Protein AF-0000000078269238 (afdb_homodimer)

pLDDT: mean 93.39, std 7.13, range [53.72, 98.81]

Secondary structure (DSSP, 8-state):
-PPPEEEE--SSTTSHHHHHHHHHHHTSSS----EEGGGS--PPP----THHHHS--SS-SSHHHHHHHHHHH-S-EEEEEE-BTTB--HHHHHHHHTTHHHHHHHHTTSS-----EEEEEEEE-S-S--TTTTTTHHHHHHHHHHHTTEEEEEEEEE-S--STTHHHH-HHHHHHHHHHHHHHT-/-PPPEEEE--SSTTSHHHHHHHHHHHTSSS----EEGGGS--PPP----THHHHS--SS-SSHHHHHHHHHHH-S-EEEEEE-BTTB--HHHHHHHHTTHHHHHHHHTTSS-----EEEEEEEE-S-S--TTTTTTHHHHHHHHHHHTTEEEEEEEEE-S--STTHHHH-HHHHHHHHHHHHHHT-

Organism: Desulfomicrobium norvegicum (strain DSM 1741 / NCIMB 8310) (NCBI:txid52561)

Sequence (372 aa):
MTEPLIMSMSPRAGGNSDHAAALFARSLVRPSRPVFLRDHRMEPCTGCGCCAEDGQCRIGADGAEELFSRLDHASGLVLTAPVYFYHLPSQAKAWIDRSQSRYMARQSGLRAPGAERLAYVVLVAGRTRGENLFTGIMPTLRYFLQIFDYRIEKALFLRGLDGADDFSRDRAAENAVRDLAGCSGWMTEPLIMSMSPRAGGNSDHAAALFARSLVRPSRPVFLRDHRMEPCTGCGCCAEDGQCRIGADGAEELFSRLDHASGLVLTAPVYFYHLPSQAKAWIDRSQSRYMARQSGLRAPGAERLAYVVLVAGRTRGENLFTGIMPTLRYFLQIFDYRIEKALFLRGLDGADDFSRDRAAENAVRDLAGCSGW

Structure (mmCIF, N/CA/C/O backbone):
data_AF-0000000078269238-model_v1
#
loop_
_entity.id
_entity.type
_entity.pdbx_description
1 polymer 'NADPH-dependent FMN reductase'
#
loop_
_atom_site.group_PDB
_atom_site.id
_atom_site.type_symbol
_atom_site.label_atom_id
_atom_site.label_alt_id
_atom_site.label_comp_id
_atom_site.label_asym_id
_atom_site.label_entity_id
_atom_site.label_seq_id
_atom_site.pdbx_PDB_ins_code
_atom_site.Cartn_x
_atom_site.Cartn_y
_atom_site.Cartn_z
_atom_site.occupancy
_atom_site.B_iso_or_equiv
_atom_site.auth_seq_id
_atom_site.auth_comp_id
_atom_site.auth_asym_id
_atom_site.auth_atom_id
_atom_site.pdbx_PDB_model_num
ATOM 1 N N . MET A 1 1 ? 3.373 29.844 16.703 1 53.72 1 MET A N 1
ATOM 2 C CA . MET A 1 1 ? 2.764 29.375 15.461 1 53.72 1 MET A CA 1
ATOM 3 C C . MET A 1 1 ? 3.127 27.906 15.203 1 53.72 1 MET A C 1
ATOM 5 O O . MET A 1 1 ? 4.203 27.453 15.602 1 53.72 1 MET A O 1
ATOM 9 N N . THR A 1 2 ? 2.104 27.047 14.883 1 79.88 2 THR A N 1
ATOM 10 C CA . THR A 1 2 ? 2.381 25.609 14.773 1 79.88 2 THR A CA 1
ATOM 11 C C . THR A 1 2 ? 3.354 25.344 13.633 1 79.88 2 THR A C 1
ATOM 13 O O . THR A 1 2 ? 3.416 26.109 12.664 1 79.88 2 THR A O 1
ATOM 16 N N . GLU A 1 3 ? 4.336 24.609 13.875 1 92.44 3 GLU A N 1
ATOM 17 C CA . GLU A 1 3 ? 5.387 24.266 12.922 1 92.44 3 GLU A CA 1
ATOM 18 C C . GLU A 1 3 ? 4.895 23.219 11.914 1 92.44 3 GLU A C 1
ATOM 20 O O . GLU A 1 3 ? 3.959 22.469 12.195 1 92.44 3 GLU A O 1
ATOM 25 N N . PRO A 1 4 ? 5.484 23.391 10.703 1 96.69 4 PRO A N 1
ATOM 26 C CA . PRO A 1 4 ? 5.16 22.312 9.773 1 96.69 4 PRO A CA 1
ATOM 27 C C . PRO A 1 4 ? 5.703 20.953 10.227 1 96.69 4 PRO A C 1
ATOM 29 O O . PRO A 1 4 ? 6.676 20.891 10.977 1 96.69 4 PRO A O 1
ATOM 32 N N . LEU A 1 5 ? 5.039 19.938 9.828 1 97.44 5 LEU A N 1
ATOM 33 C CA . LEU A 1 5 ? 5.504 18.578 10.062 1 97.44 5 LEU A CA 1
ATOM 34 C C . LEU A 1 5 ? 6.25 18.031 8.852 1 97.44 5 LEU A C 1
ATOM 36 O O . LEU A 1 5 ? 5.699 17.984 7.75 1 97.44 5 LEU A O 1
ATOM 40 N N . ILE A 1 6 ? 7.48 17.75 9.008 1 98.19 6 ILE A N 1
ATOM 41 C CA . ILE A 1 6 ? 8.297 17.109 7.98 1 98.19 6 ILE A CA 1
ATOM 42 C C . ILE A 1 6 ? 8.5 15.633 8.328 1 98.19 6 ILE A C 1
ATOM 44 O O . ILE A 1 6 ? 9.117 15.305 9.344 1 98.19 6 ILE A O 1
ATOM 48 N N . MET A 1 7 ? 8.055 14.781 7.438 1 98.38 7 MET A N 1
ATOM 49 C CA . MET A 1 7 ? 8.055 13.359 7.797 1 98.38 7 MET A CA 1
ATOM 50 C C . MET A 1 7 ? 8.609 12.516 6.66 1 98.38 7 MET A C 1
ATOM 52 O O . MET A 1 7 ? 8.18 12.641 5.512 1 98.38 7 MET A O 1
ATOM 56 N N . SER A 1 8 ? 9.57 11.719 7 1 98.69 8 SER A N 1
ATOM 57 C CA . SER A 1 8 ? 10.008 10.664 6.094 1 98.69 8 SER A CA 1
ATOM 58 C C . SER A 1 8 ? 9.258 9.367 6.344 1 98.69 8 SER A C 1
ATOM 60 O O . SER A 1 8 ? 9.188 8.891 7.48 1 98.69 8 SER A O 1
ATOM 62 N N . MET A 1 9 ? 8.766 8.797 5.262 1 98.56 9 MET A N 1
ATOM 63 C CA . MET A 1 9 ? 7.973 7.574 5.383 1 98.56 9 MET A CA 1
ATOM 64 C C . MET A 1 9 ? 8.797 6.348 5.004 1 98.56 9 MET A C 1
ATOM 66 O O . MET A 1 9 ? 8.25 5.273 4.773 1 98.56 9 MET A O 1
ATOM 70 N N . SER A 1 10 ? 10.062 6.512 4.969 1 97.94 10 SER A N 1
ATOM 71 C CA . SER A 1 10 ? 10.953 5.418 4.605 1 97.94 10 SER A CA 1
ATOM 72 C C . SER A 1 10 ? 11.188 4.48 5.781 1 97.94 10 SER A C 1
ATOM 74 O O . SER A 1 10 ? 11.461 4.93 6.898 1 97.94 10 SER A O 1
ATOM 76 N N . PRO A 1 11 ? 11.141 3.154 5.496 1 97.06 11 PRO A N 1
ATOM 77 C CA . PRO A 1 11 ? 11.555 2.217 6.535 1 97.06 11 PRO A CA 1
ATOM 78 C C . PRO A 1 11 ? 13.078 2.164 6.707 1 97.06 11 PRO A C 1
ATOM 80 O O . PRO A 1 11 ? 13.57 1.701 7.738 1 97.06 11 PRO A O 1
ATOM 83 N N . ARG A 1 12 ? 13.781 2.537 5.711 1 94.81 12 ARG A N 1
ATOM 84 C CA . ARG A 1 12 ? 15.234 2.518 5.746 1 94.81 12 ARG A CA 1
ATOM 85 C C . ARG A 1 12 ? 15.789 3.832 6.289 1 94.81 12 ARG A C 1
ATOM 87 O O . ARG A 1 12 ? 15.438 4.91 5.801 1 94.81 12 ARG A O 1
ATOM 94 N N . ALA A 1 13 ? 16.703 3.697 7.281 1 95.62 13 ALA A N 1
ATOM 95 C CA . ALA A 1 13 ? 17.297 4.902 7.848 1 95.62 13 ALA A CA 1
ATOM 96 C C . ALA A 1 13 ? 18.453 5.395 6.984 1 95.62 13 ALA A C 1
ATOM 98 O O . ALA A 1 13 ? 19.234 4.59 6.453 1 95.62 13 ALA A O 1
ATOM 99 N N . GLY A 1 14 ? 18.438 6.695 6.871 1 94.75 14 GLY A N 1
ATOM 100 C CA . GLY A 1 14 ? 19.625 7.312 6.273 1 94.75 14 GLY A CA 1
ATOM 101 C C . GLY A 1 14 ? 19.641 7.203 4.758 1 94.75 14 GLY A C 1
ATOM 102 O O . GLY A 1 14 ? 20.719 7.23 4.145 1 94.75 14 GLY A O 1
ATOM 103 N N . GLY A 1 15 ? 18.516 7 4.168 1 94.5 15 GLY A N 1
ATOM 104 C CA . GLY A 1 15 ? 18.453 6.891 2.719 1 94.5 15 GLY A CA 1
ATOM 105 C C . GLY A 1 15 ? 18.016 8.18 2.043 1 94.5 15 GLY A C 1
ATOM 106 O O . GLY A 1 15 ? 18.078 9.25 2.641 1 94.5 15 GLY A O 1
ATOM 107 N N . ASN A 1 16 ? 17.641 8.039 0.797 1 96.25 16 ASN A N 1
ATOM 108 C CA . ASN A 1 16 ? 17.312 9.18 -0.063 1 96.25 16 ASN A CA 1
ATOM 109 C C . ASN A 1 16 ? 16.141 9.977 0.485 1 96.25 16 ASN A C 1
ATOM 111 O O . ASN A 1 16 ? 16.188 11.211 0.533 1 96.25 16 ASN A O 1
ATOM 115 N N . SER A 1 17 ? 15.117 9.297 0.924 1 97.5 17 SER A N 1
ATOM 116 C CA . SER A 1 17 ? 13.93 9.969 1.447 1 97.5 17 SER A CA 1
ATOM 117 C C . SER A 1 17 ? 14.25 10.734 2.727 1 97.5 17 SER A C 1
ATOM 119 O O . SER A 1 17 ? 13.773 11.852 2.924 1 97.5 17 SER A O 1
ATOM 121 N N . ASP A 1 18 ? 15.055 10.141 3.592 1 97.81 18 ASP A N 1
ATOM 122 C CA . ASP A 1 18 ? 15.484 10.812 4.812 1 97.81 18 ASP A CA 1
ATOM 123 C C . ASP A 1 18 ? 16.281 12.07 4.496 1 97.81 18 ASP A C 1
ATOM 125 O O . ASP A 1 18 ? 16.078 13.117 5.109 1 97.81 18 ASP A O 1
ATOM 129 N N . HIS A 1 19 ? 17.156 11.945 3.566 1 97.38 19 HIS A N 1
ATOM 130 C CA . HIS A 1 19 ? 18 13.07 3.188 1 97.38 19 HIS A CA 1
ATOM 131 C C . HIS A 1 19 ? 17.172 14.195 2.566 1 97.38 19 HIS A C 1
ATOM 133 O O . HIS A 1 19 ? 17.453 15.375 2.805 1 97.38 19 HIS A O 1
ATOM 139 N N . ALA A 1 20 ? 16.203 13.82 1.754 1 98.06 20 ALA A N 1
ATOM 140 C CA . ALA A 1 20 ? 15.312 14.82 1.181 1 98.06 20 ALA A CA 1
ATOM 141 C C . ALA A 1 20 ? 14.547 15.562 2.273 1 98.06 20 ALA A C 1
ATOM 143 O O . ALA A 1 20 ? 14.43 16.797 2.234 1 98.06 20 ALA A O 1
ATOM 144 N N . ALA A 1 21 ? 14.031 14.805 3.238 1 98.19 21 ALA A N 1
ATOM 145 C CA . ALA A 1 21 ? 13.312 15.414 4.355 1 98.19 21 ALA A CA 1
ATOM 146 C C . ALA A 1 21 ? 14.211 16.359 5.137 1 98.19 21 ALA A C 1
ATOM 148 O O . ALA A 1 21 ? 13.82 17.484 5.465 1 98.19 21 ALA A O 1
ATOM 149 N N . ALA A 1 22 ? 15.406 15.93 5.422 1 97.31 22 ALA A N 1
ATOM 150 C CA . ALA A 1 22 ? 16.359 16.734 6.172 1 97.31 22 ALA A CA 1
ATOM 151 C C . ALA A 1 22 ? 16.719 18.016 5.418 1 97.31 22 ALA A C 1
ATOM 153 O O . ALA A 1 22 ? 16.797 19.094 6.012 1 97.31 22 ALA A O 1
ATOM 154 N N . LEU A 1 23 ? 16.969 17.859 4.145 1 97.06 23 LEU A N 1
ATOM 155 C CA . LEU A 1 23 ? 17.312 19.016 3.326 1 97.06 23 LEU A CA 1
ATOM 156 C C . LEU A 1 23 ? 16.172 20.031 3.301 1 97.06 23 LEU A C 1
ATOM 158 O O . LEU A 1 23 ? 16.406 21.234 3.422 1 97.06 23 LEU A O 1
ATOM 162 N N . PHE A 1 24 ? 14.914 19.516 3.111 1 97.56 24 PHE A N 1
ATOM 163 C CA . PHE A 1 24 ? 13.758 20.391 3.158 1 97.56 24 PHE A CA 1
ATOM 164 C C . PHE A 1 24 ? 13.719 21.156 4.477 1 97.56 24 PHE A C 1
ATOM 166 O O . PHE A 1 24 ? 13.586 22.391 4.488 1 97.56 24 PHE A O 1
ATOM 173 N N . ALA A 1 25 ? 13.859 20.438 5.543 1 96.75 25 ALA A N 1
ATOM 174 C CA . ALA A 1 25 ? 13.789 21.016 6.883 1 96.75 25 ALA A CA 1
ATOM 175 C C . ALA A 1 25 ? 14.836 22.109 7.066 1 96.75 25 ALA A C 1
ATOM 177 O O . ALA A 1 25 ? 14.531 23.188 7.582 1 96.75 25 ALA A O 1
ATOM 178 N N . ARG A 1 26 ? 16.016 21.859 6.625 1 95 26 ARG A N 1
ATOM 179 C CA . ARG A 1 26 ? 17.125 22.797 6.824 1 95 26 ARG A CA 1
ATOM 180 C C . ARG A 1 26 ? 16.984 24 5.91 1 95 26 ARG A C 1
ATOM 182 O O . ARG A 1 26 ? 17.656 25.031 6.109 1 95 26 ARG A O 1
ATOM 189 N N . SER A 1 27 ? 16.219 23.844 4.902 1 95.5 27 SER A N 1
ATOM 190 C CA . SER A 1 27 ? 16.062 24.906 3.916 1 95.5 27 SER A CA 1
ATOM 191 C C . SER A 1 27 ? 14.977 25.891 4.328 1 95.5 27 SER A C 1
ATOM 193 O O . SER A 1 27 ? 14.758 26.906 3.662 1 95.5 27 SER A O 1
ATOM 195 N N . LEU A 1 28 ? 14.266 25.531 5.418 1 93.94 28 LEU A N 1
ATOM 196 C CA . LEU A 1 28 ? 13.234 26.422 5.93 1 93.94 28 LEU A CA 1
ATOM 197 C C . LEU A 1 28 ? 13.852 27.594 6.695 1 93.94 28 LEU A C 1
ATOM 199 O O . LEU A 1 28 ? 15.008 27.516 7.129 1 93.94 28 LEU A O 1
ATOM 203 N N . VAL A 1 29 ? 13.008 28.688 6.887 1 89.75 29 VAL A N 1
ATOM 204 C CA . VAL A 1 29 ? 13.461 29.859 7.641 1 89.75 29 VAL A CA 1
ATOM 205 C C . VAL A 1 29 ? 13.68 29.484 9.102 1 89.75 29 VAL A C 1
ATOM 207 O O . VAL A 1 29 ? 14.688 29.844 9.703 1 89.75 29 VAL A O 1
ATOM 210 N N . ARG A 1 30 ? 12.727 28.734 9.672 1 85.56 30 ARG A N 1
ATOM 211 C CA . ARG A 1 30 ? 12.859 28.172 11.016 1 85.56 30 ARG A CA 1
ATOM 212 C C . ARG A 1 30 ? 13.141 26.672 10.953 1 85.56 30 ARG A C 1
ATOM 214 O O . ARG A 1 30 ? 12.32 25.906 10.453 1 85.56 30 ARG A O 1
ATOM 221 N N . PRO A 1 31 ? 14.25 26.406 11.453 1 78.75 31 PRO A N 1
ATOM 222 C CA . PRO A 1 31 ? 14.602 24.984 11.367 1 78.75 31 PRO A CA 1
ATOM 223 C C . PRO A 1 31 ? 13.578 24.078 12.039 1 78.75 31 PRO A C 1
ATOM 225 O O . PRO A 1 31 ? 13.016 24.438 13.078 1 78.75 31 PRO A O 1
ATOM 228 N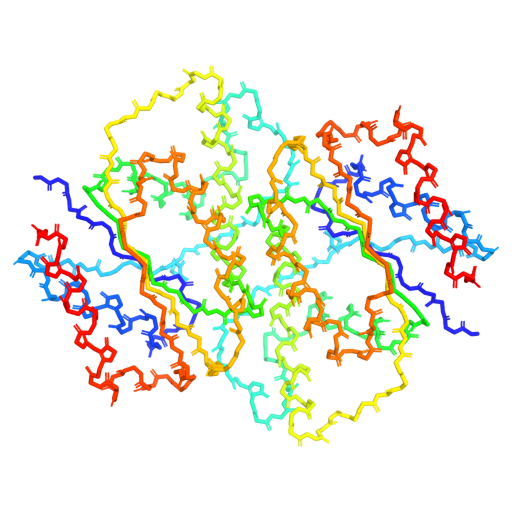 N . SER A 1 32 ? 13.328 23.016 11.398 1 87 32 SER A N 1
ATOM 229 C CA . SER A 1 32 ? 12.477 21.938 11.906 1 87 32 SER A CA 1
ATOM 230 C C . SER A 1 32 ? 13.211 20.594 11.875 1 87 32 SER A C 1
ATOM 232 O O . SER A 1 32 ? 14.281 20.484 11.281 1 87 32 SER A O 1
ATOM 234 N N . ARG A 1 33 ? 12.742 19.734 12.688 1 92.75 33 ARG A N 1
ATOM 235 C CA . ARG A 1 33 ? 13.344 18.406 12.695 1 92.75 33 ARG A CA 1
ATOM 236 C C . ARG A 1 33 ? 12.406 17.375 12.078 1 92.75 33 ARG A C 1
ATOM 238 O O . ARG A 1 33 ? 11.234 17.281 12.453 1 92.75 33 ARG A O 1
ATOM 245 N N . PRO A 1 34 ? 12.992 16.594 11.195 1 97.06 34 PRO A N 1
ATOM 246 C CA . PRO A 1 34 ? 12.141 15.57 10.57 1 97.06 34 PRO A CA 1
ATOM 247 C C . PRO A 1 34 ? 11.664 14.516 11.562 1 97.06 34 PRO A C 1
ATOM 249 O O . PRO A 1 34 ? 12.352 14.227 12.539 1 97.06 34 PRO A O 1
ATOM 252 N N . VAL A 1 35 ? 10.516 14.062 11.336 1 97.44 35 VAL A N 1
ATOM 253 C CA . VAL A 1 35 ? 9.953 12.883 11.984 1 97.44 35 VAL A CA 1
ATOM 254 C C . VAL A 1 35 ? 10.062 11.672 11.055 1 97.44 35 VAL A C 1
ATOM 256 O O . VAL A 1 35 ? 9.93 11.812 9.836 1 97.44 35 VAL A O 1
ATOM 259 N N . PHE A 1 36 ? 10.328 10.555 11.68 1 98.19 36 PHE A N 1
ATOM 260 C CA . PHE A 1 36 ? 10.477 9.344 10.883 1 98.19 36 PHE A CA 1
ATOM 261 C C . PHE A 1 36 ? 9.383 8.328 11.227 1 98.19 36 PHE A C 1
ATOM 263 O O . PHE A 1 36 ? 9.266 7.914 12.383 1 98.19 36 PHE A O 1
ATOM 270 N N . LEU A 1 37 ? 8.641 7.922 10.219 1 98.06 37 LEU A N 1
ATOM 271 C CA . LEU A 1 37 ? 7.543 6.977 10.422 1 98.06 37 LEU A CA 1
ATOM 272 C C . LEU A 1 37 ? 8.047 5.684 11.047 1 98.06 37 LEU A C 1
ATOM 274 O O . LEU A 1 37 ? 7.371 5.086 11.883 1 98.06 37 LEU A O 1
ATOM 278 N N . ARG A 1 38 ? 9.25 5.316 10.656 1 97 38 ARG A N 1
ATOM 279 C CA . ARG A 1 38 ? 9.828 4.055 11.102 1 97 38 ARG A CA 1
ATOM 280 C C . ARG A 1 38 ? 9.992 4.031 12.617 1 97 38 ARG A C 1
ATOM 282 O O . ARG A 1 38 ? 10.148 2.967 13.211 1 97 38 ARG A O 1
ATOM 289 N N . ASP A 1 39 ? 9.977 5.172 13.258 1 96.81 39 ASP A N 1
ATOM 290 C CA . ASP A 1 39 ? 10.172 5.262 14.703 1 96.81 39 ASP A CA 1
ATOM 291 C C . ASP A 1 39 ? 8.867 4.992 15.453 1 96.81 39 ASP A C 1
ATOM 293 O O . ASP A 1 39 ? 8.844 5.004 16.688 1 96.81 39 ASP A O 1
ATOM 297 N N . HIS A 1 40 ? 7.832 4.676 14.719 1 95.81 40 HIS A N 1
ATOM 298 C CA . HIS A 1 40 ? 6.516 4.449 15.305 1 95.81 40 HIS A CA 1
ATOM 299 C C . HIS A 1 40 ? 5.992 3.057 14.961 1 95.81 40 HIS A C 1
ATOM 301 O O . HIS A 1 40 ? 6.133 2.6 13.82 1 95.81 40 HIS A O 1
ATOM 307 N N . ARG A 1 41 ? 5.469 2.439 15.953 1 90.38 41 ARG A N 1
ATOM 308 C CA . ARG A 1 41 ? 4.801 1.168 15.695 1 90.38 41 ARG A CA 1
ATOM 309 C C . ARG A 1 41 ? 3.463 1.386 15 1 90.38 41 ARG A C 1
ATOM 311 O O . ARG A 1 41 ? 2.666 2.225 15.422 1 90.38 41 ARG A O 1
ATOM 318 N N . MET A 1 42 ? 3.232 0.626 13.93 1 93.06 42 MET A N 1
ATOM 319 C CA . MET A 1 42 ? 2.016 0.776 13.141 1 93.06 42 MET A CA 1
ATOM 320 C C . MET A 1 42 ? 1.345 -0.575 12.914 1 93.06 42 MET A C 1
ATOM 322 O O . MET A 1 42 ? 1.89 -1.435 12.219 1 93.06 42 MET A O 1
ATOM 326 N N . GLU A 1 43 ? 0.208 -0.776 13.547 1 93.19 43 GLU A N 1
ATOM 327 C CA . GLU A 1 43 ? -0.587 -1.965 13.25 1 93.19 43 GLU A CA 1
ATOM 328 C C . GLU A 1 43 ? -1.489 -1.74 12.047 1 93.19 43 GLU A C 1
ATOM 330 O O . GLU A 1 43 ? -2.057 -0.658 11.875 1 93.19 43 GLU A O 1
ATOM 335 N N . PRO A 1 44 ? -1.577 -2.748 11.211 1 95.12 44 PRO A N 1
ATOM 336 C CA . PRO A 1 44 ? -2.453 -2.582 10.047 1 95.12 44 PRO A CA 1
ATOM 337 C C . PRO A 1 44 ? -3.932 -2.52 10.43 1 95.12 44 PRO A C 1
ATOM 339 O O . PRO A 1 44 ? -4.348 -3.137 11.414 1 95.12 44 PRO A O 1
ATOM 342 N N . CYS A 1 45 ? -4.66 -1.772 9.688 1 96.5 45 CYS A N 1
ATOM 343 C CA . CYS A 1 45 ? -6.113 -1.771 9.828 1 96.5 45 CYS A CA 1
ATOM 344 C C . CYS A 1 45 ? -6.684 -3.162 9.586 1 96.5 45 CYS A C 1
ATOM 346 O O . CYS A 1 45 ? -6.297 -3.844 8.633 1 96.5 45 CYS A O 1
ATOM 348 N N . THR A 1 46 ? -7.672 -3.541 10.406 1 94.75 46 THR A N 1
ATOM 349 C CA . THR A 1 46 ? -8.242 -4.879 10.297 1 94.75 46 THR A CA 1
ATOM 350 C C . THR A 1 46 ? -9.578 -4.844 9.57 1 94.75 46 THR A C 1
ATOM 352 O O . THR A 1 46 ? -10.195 -5.887 9.328 1 94.75 46 THR A O 1
ATOM 355 N N . GLY A 1 47 ? -9.969 -3.656 9.227 1 94.56 47 GLY A N 1
ATOM 356 C CA . GLY A 1 47 ? -11.25 -3.521 8.555 1 94.56 47 GLY A CA 1
ATOM 357 C C . GLY A 1 47 ? -12.43 -3.936 9.422 1 94.56 47 GLY A C 1
ATOM 358 O O . GLY A 1 47 ? -13.461 -4.355 8.906 1 94.56 47 GLY A O 1
ATOM 359 N N . CYS A 1 48 ? -12.328 -3.83 10.703 1 93 48 CYS A N 1
ATOM 360 C CA . CYS A 1 48 ? -13.336 -4.344 11.625 1 93 48 CYS A CA 1
ATOM 361 C C . CYS A 1 48 ? -14.625 -3.535 11.531 1 93 48 CYS A C 1
ATOM 363 O O . CYS A 1 48 ? -15.688 -4.004 11.945 1 93 48 CYS A O 1
ATOM 365 N N . GLY A 1 49 ? -14.477 -2.312 11.117 1 92.06 49 GLY A N 1
ATOM 366 C CA . GLY A 1 49 ? -15.656 -1.485 10.906 1 92.06 49 GLY A CA 1
ATOM 367 C C . GLY A 1 49 ? -16.125 -0.798 12.172 1 92.06 49 GLY A C 1
ATOM 368 O O . GLY A 1 49 ? -17.109 -0.045 12.148 1 92.06 49 GLY A O 1
ATOM 369 N N . CYS A 1 50 ? -15.438 -0.948 13.242 1 92.94 50 CYS A N 1
ATOM 370 C CA . CYS A 1 50 ? -15.875 -0.405 14.523 1 92.94 50 CYS A CA 1
ATOM 371 C C . CYS A 1 50 ? -15.898 1.118 14.492 1 92.94 50 CYS A C 1
ATOM 373 O O . CYS A 1 50 ? -16.719 1.748 15.164 1 92.94 50 CYS A O 1
ATOM 375 N N . CYS A 1 51 ? -15.078 1.711 13.734 1 94.12 51 CYS A N 1
ATOM 376 C CA . CYS A 1 51 ? -14.977 3.166 13.719 1 94.12 51 CYS A CA 1
ATOM 377 C C . CYS A 1 51 ? -16.156 3.793 12.992 1 94.12 51 CYS A C 1
ATOM 379 O O . CYS A 1 51 ? -16.359 5.008 13.055 1 94.12 51 CYS A O 1
ATOM 381 N N . ALA A 1 52 ? -16.906 2.975 12.328 1 90.69 52 ALA A N 1
ATOM 382 C CA . ALA A 1 52 ? -18.094 3.488 11.625 1 90.69 52 ALA A CA 1
ATOM 383 C C . ALA A 1 52 ? -19.078 4.105 12.602 1 90.69 52 ALA A C 1
ATOM 385 O O . ALA A 1 52 ? -19.828 5.02 12.242 1 90.69 52 ALA A O 1
ATOM 386 N N . GLU A 1 53 ? -19.047 3.672 13.852 1 89.44 53 GLU A N 1
ATOM 387 C CA . GLU A 1 53 ? -20.016 4.078 14.859 1 89.44 53 GLU A CA 1
ATOM 388 C C . GLU A 1 53 ? -19.656 5.43 15.469 1 89.44 53 GLU A C 1
ATOM 390 O O . GLU A 1 53 ? -20.516 6.312 15.586 1 89.44 53 GLU A O 1
ATOM 395 N N . ASP A 1 54 ? -18.422 5.664 15.805 1 91.62 54 ASP A N 1
ATOM 396 C CA . ASP A 1 54 ? -18.078 6.852 16.578 1 91.62 54 ASP A CA 1
ATOM 397 C C . ASP A 1 54 ? -16.797 7.5 16.047 1 91.62 54 ASP A C 1
ATOM 399 O O . ASP A 1 54 ? -16.266 8.43 16.656 1 91.62 54 ASP A O 1
ATOM 403 N N . GLY A 1 55 ? -16.266 6.914 15.016 1 92.75 55 GLY A N 1
ATOM 404 C CA . GLY A 1 55 ? -15.086 7.488 14.406 1 92.75 55 GLY A CA 1
ATOM 405 C C . GLY A 1 55 ? -13.812 7.195 15.172 1 92.75 55 GLY A C 1
ATOM 406 O O . GLY A 1 55 ? -12.773 7.828 14.938 1 92.75 55 GLY A O 1
ATOM 407 N N . GLN A 1 56 ? -13.914 6.258 16.062 1 91.75 56 GLN A N 1
ATOM 408 C CA . GLN A 1 56 ? -12.758 5.926 16.875 1 91.75 56 GLN A CA 1
ATOM 409 C C . GLN A 1 56 ? -12.219 4.539 16.531 1 91.75 56 GLN A C 1
ATOM 411 O O . GLN A 1 56 ? -12.984 3.574 16.453 1 91.75 56 GLN A O 1
ATOM 416 N N . CYS A 1 57 ? -10.93 4.523 16.344 1 94.19 57 CYS A N 1
ATOM 417 C CA . CYS A 1 57 ? -10.289 3.238 16.078 1 94.19 57 CYS A CA 1
ATOM 418 C C . CYS A 1 57 ? -10.156 2.426 17.359 1 94.19 57 CYS A C 1
ATOM 420 O O . CYS A 1 57 ? -9.859 2.977 18.422 1 94.19 57 CYS A O 1
ATOM 422 N N . ARG A 1 58 ? -10.281 1.062 17.266 1 92 58 ARG A N 1
ATOM 423 C CA . ARG A 1 58 ? -10.258 0.197 18.453 1 92 58 ARG A CA 1
ATOM 424 C C . ARG A 1 58 ? -8.891 -0.472 18.594 1 92 58 ARG A C 1
ATOM 426 O O . ARG A 1 58 ? -8.609 -1.082 19.625 1 92 58 ARG A O 1
ATOM 433 N N . ILE A 1 59 ? -8.031 -0.624 17.562 1 88.56 59 ILE A N 1
ATOM 434 C CA . ILE A 1 59 ? -6.703 -1.224 17.625 1 88.56 59 ILE A CA 1
ATOM 435 C C . ILE A 1 59 ? -5.852 -0.47 18.656 1 88.56 59 ILE A C 1
ATOM 437 O O . ILE A 1 59 ? -4.926 -1.037 19.234 1 88.56 59 ILE A O 1
ATOM 441 N N . GLY A 1 60 ? -6.418 0.478 19.516 1 73.12 60 GLY A N 1
ATOM 442 C CA . GLY A 1 60 ? -5.781 1.198 20.609 1 73.12 60 GLY A CA 1
ATOM 443 C C . GLY A 1 60 ? -4.781 2.236 20.141 1 73.12 60 GLY A C 1
ATOM 444 O O . GLY A 1 60 ? -4.582 2.412 18.938 1 73.12 60 GLY A O 1
ATOM 445 N N . ALA A 1 61 ? -4.262 2.816 21.203 1 69.75 61 ALA A N 1
ATOM 446 C CA . ALA A 1 61 ? -3.301 3.895 20.984 1 69.75 61 ALA A CA 1
ATOM 447 C C . ALA A 1 61 ? -1.946 3.34 20.547 1 69.75 61 ALA A C 1
ATOM 449 O O . ALA A 1 61 ? -1.381 2.473 21.219 1 69.75 61 ALA A O 1
ATOM 450 N N . ASP A 1 62 ? -1.621 3.656 19.312 1 81.88 62 ASP A N 1
ATOM 451 C CA . ASP A 1 62 ? -0.304 3.332 18.781 1 81.88 62 ASP A CA 1
ATOM 452 C C . ASP A 1 62 ? 0.317 4.543 18.078 1 81.88 62 ASP A C 1
ATOM 454 O O . ASP A 1 62 ? -0.044 5.684 18.375 1 81.88 62 ASP A O 1
ATOM 458 N N . GLY A 1 63 ? 1.335 4.355 17.391 1 91.06 63 GLY A N 1
ATOM 459 C CA . GLY A 1 63 ? 2.043 5.402 16.672 1 91.06 63 GLY A CA 1
ATOM 460 C C . GLY A 1 63 ? 1.165 6.148 15.695 1 91.06 63 GLY A C 1
ATOM 461 O O . GLY A 1 63 ? 1.402 7.324 15.406 1 91.06 63 GLY A O 1
ATOM 462 N N . ALA A 1 64 ? -0.006 5.531 15.359 1 94.25 64 ALA A N 1
ATOM 463 C CA . ALA A 1 64 ? -0.884 6.145 14.367 1 94.25 64 ALA A CA 1
ATOM 464 C C . ALA A 1 64 ? -1.602 7.359 14.945 1 94.25 64 ALA A C 1
ATOM 466 O O . ALA A 1 64 ? -1.61 8.43 14.336 1 94.25 64 ALA A O 1
ATOM 467 N N . GLU A 1 65 ? -2.148 7.188 16.141 1 92.69 65 GLU A N 1
ATOM 468 C CA . GLU A 1 65 ? -2.893 8.273 16.781 1 92.69 65 GLU A CA 1
ATOM 469 C C . GLU A 1 65 ? -1.988 9.469 17.062 1 92.69 65 GLU A C 1
ATOM 471 O O . GLU A 1 65 ? -2.387 10.617 16.859 1 92.69 65 GLU A O 1
ATOM 476 N N . GLU A 1 66 ? -0.831 9.141 17.531 1 94.25 66 GLU A N 1
ATOM 477 C CA . GLU A 1 66 ? 0.136 10.203 17.797 1 94.25 66 GLU A CA 1
ATOM 478 C C . GLU A 1 66 ? 0.427 11 16.531 1 94.25 66 GLU A C 1
ATOM 480 O O . GLU A 1 66 ? 0.437 12.234 16.547 1 94.25 66 GLU A O 1
ATOM 485 N N . LEU A 1 67 ? 0.627 10.383 15.492 1 96.94 67 LEU A N 1
ATOM 486 C CA . LEU A 1 67 ? 0.975 11.039 14.234 1 96.94 67 LEU A CA 1
ATOM 487 C C . LEU A 1 67 ? -0.224 11.789 13.664 1 96.94 67 LEU A C 1
ATOM 489 O O . LEU A 1 67 ? -0.067 12.859 13.062 1 96.94 67 LEU A O 1
ATOM 493 N N . PHE A 1 68 ? -1.455 11.273 13.844 1 96.25 68 PHE A N 1
ATOM 494 C CA . PHE A 1 68 ? -2.65 11.992 13.414 1 96.25 68 PHE A CA 1
ATOM 495 C C . PHE A 1 68 ? -2.797 13.297 14.188 1 96.25 68 PHE A C 1
ATOM 497 O O . PHE A 1 68 ? -3.145 14.328 13.609 1 96.25 68 PHE A O 1
ATOM 504 N N . SER A 1 69 ? -2.516 13.227 15.477 1 94.38 69 SER A N 1
ATOM 505 C CA . SER A 1 69 ? -2.561 14.438 16.297 1 94.38 69 SER A CA 1
ATOM 506 C C . SER A 1 69 ? -1.558 15.469 15.797 1 94.38 69 SER A C 1
ATOM 508 O O . SER A 1 69 ? -1.864 16.672 15.742 1 94.38 69 SER A O 1
ATOM 510 N N . ARG A 1 70 ? -0.409 15.023 15.406 1 95.75 70 ARG A N 1
ATOM 511 C CA . ARG A 1 70 ? 0.593 15.93 14.867 1 95.75 70 ARG A CA 1
ATOM 512 C C . ARG A 1 70 ? 0.113 16.562 13.562 1 95.75 70 ARG A C 1
ATOM 514 O O . ARG A 1 70 ? 0.345 17.75 13.312 1 95.75 70 ARG A O 1
ATOM 521 N N . LEU A 1 71 ? -0.549 15.797 12.719 1 97.06 71 LEU A N 1
ATOM 522 C CA . LEU A 1 71 ? -1.124 16.328 11.484 1 97.06 71 LEU A CA 1
ATOM 523 C C . LEU A 1 71 ? -2.139 17.422 11.789 1 97.06 71 LEU A C 1
ATOM 525 O O . LEU A 1 71 ? -2.139 18.484 11.148 1 97.06 71 LEU A O 1
ATOM 529 N N . ASP A 1 72 ? -2.906 17.172 12.789 1 95.88 72 ASP A N 1
ATOM 530 C CA . ASP A 1 72 ? -3.98 18.094 13.141 1 95.88 72 ASP A CA 1
ATOM 531 C C . ASP A 1 72 ? -3.422 19.453 13.57 1 95.88 72 ASP A C 1
ATOM 533 O O . ASP A 1 72 ? -4.066 20.484 13.383 1 95.88 72 ASP A O 1
ATOM 537 N N . HIS A 1 73 ? -2.252 19.469 14.039 1 95.19 73 HIS A N 1
ATOM 538 C CA . HIS A 1 73 ? -1.746 20.688 14.664 1 95.19 73 HIS A CA 1
ATOM 539 C C . HIS A 1 73 ? -0.677 21.344 13.797 1 95.19 73 HIS A C 1
ATOM 541 O O . HIS A 1 73 ? -0.311 22.5 14.031 1 95.19 73 HIS A O 1
ATOM 547 N N . ALA A 1 74 ? -0.164 20.656 12.852 1 96.62 74 ALA A N 1
ATOM 548 C CA . ALA A 1 74 ? 0.912 21.188 12.023 1 96.62 74 ALA A CA 1
ATOM 549 C C . ALA A 1 74 ? 0.393 22.281 11.094 1 96.62 74 ALA A C 1
ATOM 551 O O . ALA A 1 74 ? -0.729 22.188 10.594 1 96.62 74 ALA A O 1
ATOM 552 N N . SER A 1 75 ? 1.223 23.25 10.828 1 95.88 75 SER A N 1
ATOM 553 C CA . SER A 1 75 ? 0.85 24.375 9.961 1 95.88 75 SER A CA 1
ATOM 554 C C . SER A 1 75 ? 0.995 24 8.484 1 95.88 75 SER A C 1
ATOM 556 O O . SER A 1 75 ? 0.489 24.703 7.613 1 95.88 75 SER A O 1
ATOM 558 N N . GLY A 1 76 ? 1.665 23 8.18 1 96.88 76 GLY A N 1
ATOM 559 C CA . GLY A 1 76 ? 1.959 22.438 6.875 1 96.88 76 GLY A CA 1
ATOM 560 C C . GLY A 1 76 ? 2.557 21.047 6.953 1 96.88 76 GLY A C 1
ATOM 561 O O . GLY A 1 76 ? 2.852 20.547 8.039 1 96.88 76 GLY A O 1
ATOM 562 N N . LEU A 1 77 ? 2.688 20.422 5.812 1 98.06 77 LEU A N 1
ATOM 563 C CA . LEU A 1 77 ? 3.145 19.047 5.832 1 98.06 77 LEU A CA 1
ATOM 564 C C . LEU A 1 77 ? 4.059 18.75 4.645 1 98.06 77 LEU A C 1
ATOM 566 O O . LEU A 1 77 ? 3.777 19.188 3.523 1 98.06 77 LEU A O 1
ATOM 570 N N . VAL A 1 78 ? 5.148 18.109 4.93 1 98.44 78 VAL A N 1
ATOM 571 C CA . VAL A 1 78 ? 5.996 17.531 3.895 1 98.44 78 VAL A CA 1
ATOM 572 C C . VAL A 1 78 ? 6.102 16.016 4.102 1 98.44 78 VAL A C 1
ATOM 574 O O . VAL A 1 78 ? 6.422 15.555 5.199 1 98.44 78 VAL A O 1
ATOM 577 N N . LEU A 1 79 ? 5.816 15.289 3.098 1 98.81 79 LEU A N 1
ATOM 578 C CA . LEU A 1 79 ? 6.012 13.844 3.107 1 98.81 79 LEU A CA 1
ATOM 579 C C . LEU A 1 79 ? 7.078 13.43 2.1 1 98.81 79 LEU A C 1
ATOM 581 O O . LEU A 1 79 ? 7.016 13.812 0.928 1 98.81 79 LEU A O 1
ATOM 585 N N . THR A 1 80 ? 8.07 12.758 2.516 1 98.75 80 THR A N 1
ATOM 586 C CA . THR A 1 80 ? 9.031 12.109 1.629 1 98.75 80 THR A CA 1
ATOM 587 C C . THR A 1 80 ? 8.93 10.586 1.738 1 98.75 80 THR A C 1
ATOM 589 O O . THR A 1 80 ? 8.703 10.055 2.826 1 98.75 80 THR A O 1
ATOM 592 N N . ALA A 1 81 ? 9.094 9.914 0.614 1 98.44 81 ALA A N 1
ATOM 593 C CA . ALA A 1 81 ? 8.922 8.469 0.663 1 98.44 81 ALA A CA 1
ATOM 594 C C . ALA A 1 81 ? 9.602 7.793 -0.528 1 98.44 81 ALA A C 1
ATOM 596 O O . ALA A 1 81 ? 9.648 8.359 -1.623 1 98.44 81 ALA A O 1
ATOM 597 N N . PRO A 1 82 ? 10.117 6.629 -0.303 1 97.12 82 PRO A N 1
ATOM 598 C CA . PRO A 1 82 ? 10.492 5.785 -1.438 1 97.12 82 PRO A CA 1
ATOM 599 C C . PRO A 1 82 ? 9.289 5.121 -2.107 1 97.12 82 PRO A C 1
ATOM 601 O O . PRO A 1 82 ? 8.188 5.148 -1.562 1 97.12 82 PRO A O 1
ATOM 604 N N . VAL A 1 83 ? 9.539 4.617 -3.299 1 96.19 83 VAL A N 1
ATOM 605 C CA . VAL A 1 83 ? 8.531 3.822 -3.986 1 96.19 83 VAL A CA 1
ATOM 606 C C . VAL A 1 83 ? 8.875 2.34 -3.883 1 96.19 83 VAL A C 1
ATOM 608 O O . VAL A 1 83 ? 9.977 1.923 -4.254 1 96.19 83 VAL A O 1
ATOM 611 N N . TYR A 1 84 ? 7.996 1.559 -3.285 1 96.56 84 TYR A N 1
ATOM 612 C CA . TYR A 1 84 ? 8.086 0.104 -3.219 1 96.56 84 TYR A CA 1
ATOM 613 C C . TYR A 1 84 ? 6.988 -0.547 -4.055 1 96.56 84 TYR A C 1
ATOM 615 O O . TYR A 1 84 ? 5.801 -0.413 -3.748 1 96.56 84 TYR A O 1
ATOM 623 N N . PHE A 1 85 ? 7.402 -1.223 -5.137 1 95.81 85 PHE A N 1
ATOM 624 C CA . PHE A 1 85 ? 6.469 -1.93 -6.004 1 95.81 85 PHE A CA 1
ATOM 625 C C . PHE A 1 85 ? 5.332 -1.011 -6.438 1 95.81 85 PHE A C 1
ATOM 627 O O . PHE A 1 85 ? 4.156 -1.348 -6.273 1 95.81 85 PHE A O 1
ATOM 634 N N . TYR A 1 86 ? 5.707 0.154 -6.918 1 94.75 86 TYR A N 1
ATOM 635 C CA . TYR A 1 86 ? 4.82 1.11 -7.57 1 94.75 86 TYR A CA 1
ATOM 636 C C . TYR A 1 86 ? 3.885 1.765 -6.562 1 94.75 86 TYR A C 1
ATOM 638 O O . TYR A 1 86 ? 2.818 2.266 -6.93 1 94.75 86 TYR A O 1
ATOM 646 N N . HIS A 1 87 ? 4.262 1.773 -5.328 1 96.88 87 HIS A N 1
ATOM 647 C CA . HIS A 1 87 ? 3.471 2.463 -4.312 1 96.88 87 HIS A CA 1
ATOM 648 C C . HIS A 1 87 ? 4.316 2.791 -3.086 1 96.88 87 HIS A C 1
ATOM 650 O O . HIS A 1 87 ? 5.543 2.686 -3.127 1 96.88 87 HIS A O 1
ATOM 656 N N . LEU A 1 88 ? 3.682 3.273 -2.033 1 98.19 88 LEU A N 1
ATOM 657 C CA . LEU A 1 88 ? 4.352 3.568 -0.77 1 98.19 88 LEU A CA 1
ATOM 658 C C . LEU A 1 88 ? 4.73 2.283 -0.044 1 98.19 88 LEU A C 1
ATOM 660 O O . LEU A 1 88 ? 4.113 1.237 -0.258 1 98.19 88 LEU A O 1
ATOM 664 N N . PRO A 1 89 ? 5.785 2.398 0.808 1 98.31 89 PRO A N 1
ATOM 665 C CA . PRO A 1 89 ? 6.062 1.245 1.669 1 98.31 89 PRO A CA 1
ATOM 666 C C . PRO A 1 89 ? 4.863 0.848 2.525 1 98.31 89 PRO A C 1
ATOM 668 O O . PRO A 1 89 ? 4.027 1.694 2.859 1 98.31 89 PRO A O 1
ATOM 671 N N . SER A 1 90 ? 4.848 -0.411 2.922 1 98.12 90 SER A N 1
ATOM 672 C CA . SER A 1 90 ? 3.67 -0.974 3.572 1 98.12 90 SER A CA 1
ATOM 673 C C . SER A 1 90 ? 3.402 -0.295 4.914 1 98.12 90 SER A C 1
ATOM 675 O O . SER A 1 90 ? 2.248 -0.149 5.32 1 98.12 90 SER A O 1
ATOM 677 N N . GLN A 1 91 ? 4.406 0.127 5.617 1 97.38 91 GLN A N 1
ATOM 678 C CA . GLN A 1 91 ? 4.172 0.811 6.887 1 97.38 91 GLN A CA 1
ATOM 679 C C . GLN A 1 91 ? 3.436 2.131 6.672 1 97.38 91 GLN A C 1
ATOM 681 O O . GLN A 1 91 ? 2.547 2.484 7.449 1 97.38 91 GLN A O 1
ATOM 686 N N . ALA A 1 92 ? 3.865 2.846 5.656 1 98.44 92 ALA A N 1
ATOM 687 C CA . ALA A 1 92 ? 3.168 4.082 5.312 1 98.44 92 ALA A CA 1
ATOM 688 C C . ALA A 1 92 ? 1.708 3.811 4.957 1 98.44 92 ALA A C 1
ATOM 690 O O . ALA A 1 92 ? 0.812 4.539 5.391 1 98.44 92 ALA A O 1
ATOM 691 N N . LYS A 1 93 ? 1.511 2.77 4.16 1 98.44 93 LYS A N 1
ATOM 692 C CA . LYS A 1 93 ? 0.146 2.406 3.789 1 98.44 93 LYS A CA 1
ATOM 693 C C . LYS A 1 93 ? -0.671 2.018 5.016 1 98.44 93 LYS A C 1
ATOM 695 O O . LYS A 1 93 ? -1.873 2.285 5.082 1 98.44 93 LYS A O 1
ATOM 700 N N . ALA A 1 94 ? -0.053 1.352 5.988 1 97.62 94 ALA A N 1
ATOM 701 C CA . ALA A 1 94 ? -0.744 1.01 7.227 1 97.62 94 ALA A CA 1
ATOM 702 C C . ALA A 1 94 ? -1.207 2.266 7.961 1 97.62 94 ALA A C 1
ATOM 704 O O . ALA A 1 94 ? -2.346 2.332 8.43 1 97.62 94 ALA A O 1
ATOM 705 N N . TRP A 1 95 ? -0.328 3.238 8.039 1 97.88 95 TRP A N 1
ATOM 706 C CA . TRP A 1 95 ? -0.671 4.508 8.664 1 97.88 95 TRP A CA 1
ATOM 707 C C . TRP A 1 95 ? -1.861 5.156 7.969 1 97.88 95 TRP A C 1
ATOM 709 O O . TRP A 1 95 ? -2.799 5.617 8.625 1 97.88 95 TRP A O 1
ATOM 719 N N . ILE A 1 96 ? -1.83 5.141 6.684 1 98.44 96 ILE A N 1
ATOM 720 C CA . ILE A 1 96 ? -2.889 5.723 5.863 1 98.44 96 ILE A CA 1
ATOM 721 C C . ILE A 1 96 ? -4.191 4.957 6.086 1 98.44 96 ILE A C 1
ATOM 723 O O . ILE A 1 96 ? -5.242 5.562 6.316 1 98.44 96 ILE A O 1
ATOM 727 N N . ASP A 1 97 ? -4.137 3.641 6.082 1 97.81 97 ASP A N 1
ATOM 728 C CA . ASP A 1 97 ? -5.34 2.832 6.27 1 97.81 97 ASP A CA 1
ATOM 729 C C . ASP A 1 97 ? -5.973 3.096 7.633 1 97.81 97 ASP A C 1
ATOM 731 O O . ASP A 1 97 ? -7.195 3.068 7.77 1 97.81 97 ASP A O 1
ATOM 735 N N . ARG A 1 98 ? -5.188 3.363 8.609 1 97.06 98 ARG A N 1
ATOM 736 C CA . ARG A 1 98 ? -5.652 3.598 9.969 1 97.06 98 ARG A CA 1
ATOM 737 C C . ARG A 1 98 ? -6.434 4.902 10.07 1 97.06 98 ARG A C 1
ATOM 739 O O . ARG A 1 98 ? -7.152 5.129 11.047 1 97.06 98 ARG A O 1
ATOM 746 N N . SER A 1 99 ? -6.277 5.746 9.094 1 97.12 99 SER A N 1
ATOM 747 C CA . SER A 1 99 ? -6.996 7.016 9.125 1 97.12 99 SER A CA 1
ATOM 748 C C . SER A 1 99 ? -8.469 6.824 8.773 1 97.12 99 SER A C 1
ATOM 750 O O . SER A 1 99 ? -9.242 7.785 8.766 1 97.12 99 SER A O 1
ATOM 752 N N . GLN A 1 100 ? -8.852 5.59 8.477 1 96.44 100 GLN A N 1
ATOM 753 C CA . GLN A 1 100 ? -10.258 5.289 8.242 1 96.44 100 GLN A CA 1
ATOM 754 C C . GLN A 1 100 ? -11.133 5.816 9.375 1 96.44 100 GLN A C 1
ATOM 756 O O . GLN A 1 100 ? -12.242 6.301 9.141 1 96.44 100 GLN A O 1
ATOM 761 N N . SER A 1 101 ? -10.664 5.727 10.586 1 95.44 101 SER A N 1
ATOM 762 C CA . SER A 1 101 ? -11.414 6.223 11.734 1 95.44 101 SER A CA 1
ATOM 763 C C . SER A 1 101 ? -11.68 7.719 11.617 1 95.44 101 SER A C 1
ATOM 765 O O . SER A 1 101 ? -12.789 8.18 11.883 1 95.44 101 SER A O 1
ATOM 767 N N . ARG A 1 102 ? -10.68 8.477 11.18 1 96.12 102 ARG A N 1
ATOM 768 C CA . ARG A 1 102 ? -10.844 9.914 11.008 1 96.12 102 ARG A CA 1
ATOM 769 C C . ARG A 1 102 ? -11.773 10.227 9.836 1 96.12 102 ARG A C 1
ATOM 771 O O . ARG A 1 102 ? -12.539 11.188 9.883 1 96.12 102 ARG A O 1
ATOM 778 N N . TYR A 1 103 ? -11.617 9.438 8.812 1 96.56 103 TYR A N 1
ATOM 779 C CA . TYR A 1 103 ? -12.539 9.562 7.684 1 96.56 103 TYR A CA 1
ATOM 780 C C . TYR A 1 103 ? -13.984 9.391 8.133 1 96.56 103 TYR A C 1
ATOM 782 O O . TYR A 1 103 ? -14.844 10.211 7.805 1 96.56 103 TYR A O 1
ATOM 790 N N . MET A 1 104 ? -14.211 8.328 8.93 1 96 104 MET A N 1
ATOM 791 C CA . MET A 1 104 ? -15.562 8.047 9.414 1 96 104 MET A CA 1
ATOM 792 C C . MET A 1 104 ? -16.062 9.156 10.336 1 96 104 MET A C 1
ATOM 794 O O . MET A 1 104 ? -17.234 9.523 10.305 1 96 104 MET A O 1
ATOM 798 N N . ALA A 1 105 ? -15.203 9.656 11.117 1 95.75 105 ALA A N 1
ATOM 799 C CA . ALA A 1 105 ? -15.57 10.766 11.992 1 95.75 105 ALA A CA 1
ATOM 800 C C . ALA A 1 105 ? -16.031 11.977 11.18 1 95.75 105 ALA A C 1
ATOM 802 O O . ALA A 1 105 ? -17.016 12.625 11.531 1 95.75 105 ALA A O 1
ATOM 803 N N . ARG A 1 106 ? -15.352 12.227 10.141 1 95.06 106 ARG A N 1
ATOM 804 C CA . ARG A 1 106 ? -15.719 13.336 9.266 1 95.06 106 ARG A CA 1
ATOM 805 C C . ARG A 1 106 ? -17.062 13.078 8.586 1 95.06 106 ARG A C 1
ATOM 807 O O . ARG A 1 106 ? -17.906 13.969 8.523 1 95.06 106 ARG A O 1
ATOM 814 N N . GLN A 1 107 ? -17.219 11.898 8.117 1 92.75 107 GLN A N 1
ATOM 815 C CA . GLN A 1 107 ? -18.438 11.531 7.414 1 92.75 107 GLN A CA 1
ATOM 816 C C . GLN A 1 107 ? -19.656 11.609 8.344 1 92.75 107 GLN A C 1
ATOM 818 O O . GLN A 1 107 ? -20.75 11.938 7.91 1 92.75 107 GLN A O 1
ATOM 823 N N . SER A 1 108 ? -19.406 11.359 9.617 1 93.06 108 SER A N 1
ATOM 824 C CA . SER A 1 108 ? -20.5 11.336 10.586 1 93.06 108 SER A CA 1
ATOM 825 C C . SER A 1 108 ? -20.703 12.703 11.234 1 93.06 108 SER A C 1
ATOM 827 O O . SER A 1 108 ? -21.547 12.859 12.109 1 93.06 108 SER A O 1
ATOM 829 N N . GLY A 1 109 ? -19.844 13.602 10.898 1 93.25 109 GLY A N 1
ATOM 830 C CA . GLY A 1 109 ? -19.969 14.953 11.422 1 93.25 109 GLY A CA 1
ATOM 831 C C . GLY A 1 109 ? -19.297 15.133 12.773 1 93.25 109 GLY A C 1
ATOM 832 O O . GLY A 1 109 ? -19.484 16.172 13.422 1 93.25 109 GLY A O 1
ATOM 833 N N . LEU A 1 110 ? -18.641 14.156 13.18 1 93.25 110 LEU A N 1
ATOM 834 C CA . LEU A 1 110 ? -17.969 14.211 14.484 1 93.25 110 LEU A CA 1
ATOM 835 C C . LEU A 1 110 ? -16.688 15.023 14.398 1 93.25 110 LEU A C 1
ATOM 837 O O . LEU A 1 110 ? -16.156 15.461 15.422 1 93.25 110 LEU A O 1
ATOM 841 N N . ARG A 1 111 ? -16.219 15.156 13.227 1 91 111 ARG A N 1
ATOM 842 C CA . ARG A 1 111 ? -15.047 15.977 12.938 1 91 111 ARG A CA 1
ATOM 843 C C . ARG A 1 111 ? -15.367 17.016 11.867 1 91 111 ARG A C 1
ATOM 845 O O . ARG A 1 111 ? -15.703 16.672 10.734 1 91 111 ARG A O 1
ATOM 852 N N . ALA A 1 112 ? -15.188 18.219 12.227 1 91.25 112 ALA A N 1
ATOM 853 C CA . ALA A 1 112 ? -15.453 19.297 11.281 1 91.25 112 ALA A CA 1
ATOM 854 C C . ALA A 1 112 ? -14.195 19.656 10.477 1 91.25 112 ALA A C 1
ATOM 856 O O . ALA A 1 112 ? -13.086 19.656 11.023 1 91.25 112 ALA A O 1
ATOM 857 N N . PRO A 1 113 ? -14.477 19.938 9.219 1 90.88 113 PRO A N 1
ATOM 858 C CA . PRO A 1 113 ? -13.312 20.375 8.438 1 90.88 113 PRO A CA 1
ATOM 859 C C . PRO A 1 113 ? -12.711 21.672 8.961 1 90.88 113 PRO A C 1
ATOM 861 O O . PRO A 1 113 ? -13.445 22.562 9.422 1 90.88 113 PRO A O 1
ATOM 864 N N . GLY A 1 114 ? -11.453 21.703 9.016 1 93.44 114 GLY A N 1
ATOM 865 C CA . GLY A 1 114 ? -10.742 22.922 9.336 1 93.44 114 GLY A CA 1
ATOM 866 C C . GLY A 1 114 ? -10.219 23.656 8.117 1 93.44 114 GLY A C 1
ATOM 867 O O . GLY A 1 114 ? -10.672 23.406 6.996 1 93.44 114 GLY A O 1
ATOM 868 N N . ALA A 1 115 ? -9.445 24.688 8.367 1 95.06 115 ALA A N 1
ATOM 869 C CA . ALA A 1 115 ? -8.797 25.422 7.281 1 95.06 115 ALA A CA 1
ATOM 870 C C . ALA A 1 115 ? -7.852 24.516 6.5 1 95.06 115 ALA A C 1
ATOM 872 O O . ALA A 1 115 ? -7.121 23.703 7.09 1 95.06 115 ALA A O 1
ATOM 873 N N . GLU A 1 116 ? -7.941 24.609 5.254 1 97.12 116 GLU A N 1
ATOM 874 C CA . GLU A 1 116 ? -7.059 23.828 4.398 1 97.12 116 GLU A CA 1
ATOM 875 C C . GLU A 1 116 ? -5.609 24.297 4.527 1 97.12 116 GLU A C 1
ATOM 877 O O . GLU A 1 116 ? -5.332 25.484 4.492 1 97.12 116 GLU A O 1
ATOM 882 N N . ARG A 1 117 ? -4.77 23.453 4.738 1 97.44 117 ARG A N 1
ATOM 883 C CA . ARG A 1 117 ? -3.334 23.703 4.809 1 97.44 117 ARG A CA 1
ATOM 884 C C . ARG A 1 117 ? -2.6 23.016 3.664 1 97.44 117 ARG A C 1
ATOM 886 O O . ARG A 1 117 ? -3.168 22.172 2.977 1 97.44 117 ARG A O 1
ATOM 893 N N . LEU A 1 118 ? -1.349 23.438 3.434 1 97.81 118 LEU A N 1
ATOM 894 C CA . LEU A 1 118 ? -0.616 22.953 2.268 1 97.81 118 LEU A CA 1
ATOM 895 C C . LEU A 1 118 ? 0.283 21.781 2.637 1 97.81 118 LEU A C 1
ATOM 897 O O . LEU A 1 118 ? 0.877 21.75 3.717 1 97.81 118 LEU A O 1
ATOM 901 N N . ALA A 1 119 ? 0.348 20.859 1.742 1 98.5 119 ALA A N 1
ATOM 902 C CA . ALA A 1 119 ? 1.277 19.734 1.843 1 98.5 119 ALA A CA 1
ATOM 903 C C . ALA A 1 119 ? 2.195 19.672 0.625 1 98.5 119 ALA A C 1
ATOM 905 O O . ALA A 1 119 ? 1.794 20.031 -0.482 1 98.5 119 ALA A O 1
ATOM 906 N N . TYR A 1 120 ? 3.371 19.25 0.821 1 98.5 120 TYR A N 1
ATOM 907 C CA . TYR A 1 120 ? 4.344 18.938 -0.223 1 98.5 120 TYR A CA 1
ATOM 908 C C . TYR A 1 120 ? 4.789 17.484 -0.138 1 98.5 120 TYR A C 1
ATOM 910 O O . TYR A 1 120 ? 4.883 16.922 0.955 1 98.5 120 TYR A O 1
ATOM 918 N N . VAL A 1 121 ? 5.055 16.938 -1.318 1 98.62 121 VAL A N 1
ATOM 919 C CA . VAL A 1 121 ? 5.398 15.516 -1.381 1 98.62 121 VAL A CA 1
ATOM 920 C C . VAL A 1 121 ? 6.664 15.328 -2.217 1 98.62 121 VAL A C 1
ATOM 922 O O . VAL A 1 121 ? 6.816 15.953 -3.27 1 98.62 121 VAL A O 1
ATOM 925 N N . VAL A 1 122 ? 7.582 14.516 -1.712 1 98.19 122 VAL A N 1
ATOM 926 C CA . VAL A 1 122 ? 8.758 14.086 -2.455 1 98.19 122 VAL A CA 1
ATOM 927 C C . VAL A 1 122 ? 8.789 12.562 -2.527 1 98.19 122 VAL A C 1
ATOM 929 O O . VAL A 1 122 ? 8.961 11.883 -1.508 1 98.19 122 VAL A O 1
ATOM 932 N N . LEU A 1 123 ? 8.641 12.055 -3.693 1 97.5 123 LEU A N 1
ATOM 933 C CA . LEU A 1 123 ? 8.719 10.617 -3.914 1 97.5 123 LEU A CA 1
ATOM 934 C C . LEU A 1 123 ? 10.016 10.25 -4.633 1 97.5 123 LEU A C 1
ATOM 936 O O . LEU A 1 123 ? 10.398 10.914 -5.598 1 97.5 123 LEU A O 1
ATOM 940 N N . VAL A 1 124 ? 10.648 9.203 -4.137 1 95.5 124 VAL A N 1
ATOM 941 C CA . VAL A 1 124 ? 11.945 8.781 -4.656 1 95.5 124 VAL A CA 1
ATOM 942 C C . VAL A 1 124 ? 11.852 7.355 -5.188 1 95.5 124 VAL A C 1
ATOM 944 O O . VAL A 1 124 ? 11.484 6.434 -4.453 1 95.5 124 VAL A O 1
ATOM 947 N N . ALA A 1 125 ? 12.219 7.18 -6.441 1 92.31 125 ALA A N 1
ATOM 948 C CA . ALA A 1 125 ? 12.203 5.855 -7.055 1 92.31 125 ALA A CA 1
ATOM 949 C C . ALA A 1 125 ? 13.586 5.484 -7.59 1 92.31 125 ALA A C 1
ATOM 951 O O . ALA A 1 125 ? 14.328 6.348 -8.047 1 92.31 125 ALA A O 1
ATOM 952 N N . GLY A 1 126 ? 13.875 4.254 -7.48 1 83.94 126 GLY A N 1
ATOM 953 C CA . GLY A 1 126 ? 15.109 3.762 -8.078 1 83.94 126 GLY A CA 1
ATOM 954 C C . GLY A 1 126 ? 15.023 3.629 -9.586 1 83.94 126 GLY A C 1
ATOM 955 O O . GLY A 1 126 ? 15.992 3.92 -10.297 1 83.94 126 GLY A O 1
ATOM 956 N N . ARG A 1 127 ? 13.945 3.178 -10.055 1 75.69 127 ARG A N 1
ATOM 957 C CA . ARG A 1 127 ? 13.75 2.967 -11.484 1 75.69 127 ARG A CA 1
ATOM 958 C C . ARG A 1 127 ? 13.711 4.293 -12.234 1 75.69 127 ARG A C 1
ATOM 960 O O . ARG A 1 127 ? 13.18 5.285 -11.727 1 75.69 127 ARG A O 1
ATOM 967 N N . THR A 1 128 ? 14.289 4.137 -13.359 1 74.81 128 THR A N 1
ATOM 968 C CA . THR A 1 128 ? 14.367 5.34 -14.18 1 74.81 128 T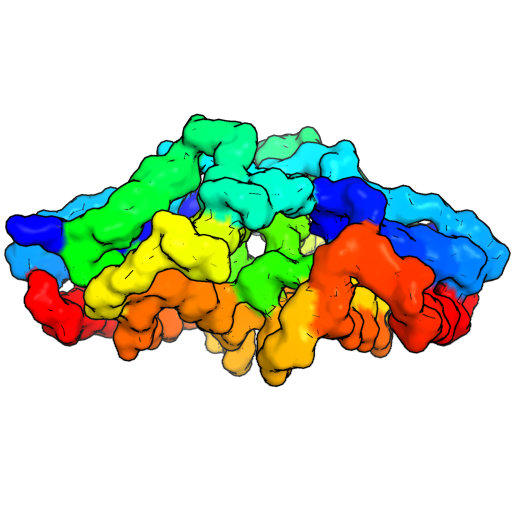HR A CA 1
ATOM 969 C C . THR A 1 128 ? 13.156 5.453 -15.094 1 74.81 128 THR A C 1
ATOM 971 O O . THR A 1 128 ? 12.836 6.539 -15.586 1 74.81 128 THR A O 1
ATOM 974 N N . ARG A 1 129 ? 12.727 4.238 -15.461 1 66.56 129 ARG A N 1
ATOM 975 C CA . ARG A 1 129 ? 11.648 4.219 -16.453 1 66.56 129 ARG A CA 1
ATOM 976 C C . ARG A 1 129 ? 10.359 3.691 -15.836 1 66.56 129 ARG A C 1
ATOM 978 O O . ARG A 1 129 ? 10.375 3.066 -14.773 1 66.56 129 ARG A O 1
ATOM 985 N N . GLY A 1 130 ? 9.344 4.117 -16.438 1 65.75 130 GLY A N 1
ATOM 986 C CA . GLY A 1 130 ? 8.008 3.686 -16.047 1 65.75 130 GLY A CA 1
ATOM 987 C C . GLY A 1 130 ? 7.023 4.836 -15.922 1 65.75 130 GLY A C 1
ATOM 988 O O . GLY A 1 130 ? 7.188 5.703 -15.062 1 65.75 130 GLY A O 1
ATOM 989 N N . GLU A 1 131 ?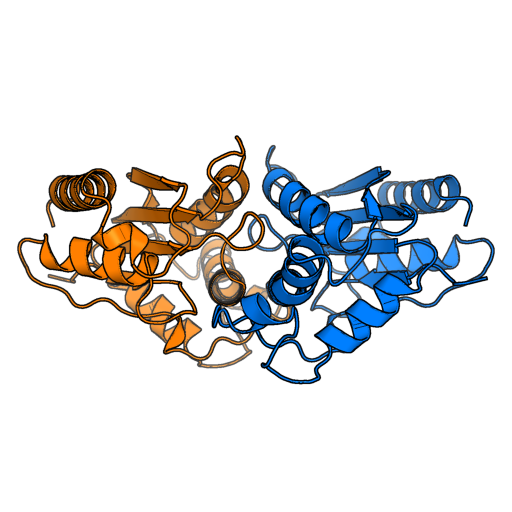 6.199 5.16 -16.859 1 58.38 131 GLU A N 1
ATOM 990 C CA . GLU A 1 131 ? 5.254 6.27 -16.969 1 58.38 131 GLU A CA 1
ATOM 991 C C . GLU A 1 131 ? 4.305 6.301 -15.773 1 58.38 131 GLU A C 1
ATOM 993 O O . GLU A 1 131 ? 3.842 7.367 -15.375 1 58.38 131 GLU A O 1
ATOM 998 N N . ASN A 1 132 ? 4.168 5.18 -15.039 1 74.38 132 ASN A N 1
ATOM 999 C CA . ASN A 1 132 ? 3.084 5.137 -14.062 1 74.38 132 ASN A CA 1
ATOM 1000 C C . ASN A 1 132 ? 3.604 4.844 -12.656 1 74.38 132 ASN A C 1
ATOM 1002 O O . ASN A 1 132 ? 2.846 4.41 -11.789 1 74.38 132 ASN A O 1
ATOM 1006 N N . LEU A 1 133 ? 4.844 5.336 -12.461 1 75.62 133 LEU A N 1
ATOM 1007 C CA . LEU A 1 133 ? 5.516 4.961 -11.227 1 75.62 133 LEU A CA 1
ATOM 1008 C C . LEU A 1 133 ? 4.84 5.613 -10.023 1 75.62 133 LEU A C 1
ATOM 1010 O O . LEU A 1 133 ? 4.715 4.992 -8.961 1 75.62 133 LEU A O 1
ATOM 1014 N N . PHE A 1 134 ? 4.316 6.762 -10.273 1 84.75 134 PHE A N 1
ATOM 1015 C CA . PHE A 1 134 ? 3.809 7.531 -9.141 1 84.75 134 PHE A CA 1
ATOM 1016 C C . PHE A 1 134 ? 2.291 7.66 -9.211 1 84.75 134 PHE A C 1
ATOM 1018 O O . PHE A 1 134 ? 1.659 8.133 -8.266 1 84.75 134 PHE A O 1
ATOM 1025 N N . THR A 1 135 ? 1.736 7.168 -10.266 1 85.88 135 THR A N 1
ATOM 1026 C CA . THR A 1 135 ? 0.324 7.379 -10.562 1 85.88 135 THR A CA 1
ATOM 1027 C C . THR A 1 135 ? -0.555 6.73 -9.492 1 85.88 135 THR A C 1
ATOM 1029 O O . THR A 1 135 ? -1.593 7.281 -9.117 1 85.88 135 THR A O 1
ATOM 1032 N N . GLY A 1 136 ? -0.154 5.633 -9.016 1 90.75 136 GLY A N 1
ATOM 1033 C CA . GLY A 1 136 ? -0.951 4.926 -8.023 1 90.75 136 GLY A CA 1
ATOM 1034 C C . GLY A 1 136 ? -0.844 5.523 -6.637 1 90.75 136 GLY A C 1
ATOM 1035 O O . GLY A 1 136 ? -1.715 5.301 -5.793 1 90.75 136 GLY A O 1
ATOM 1036 N N . ILE A 1 137 ? 0.158 6.309 -6.426 1 96 137 ILE A N 1
ATOM 1037 C CA . ILE A 1 137 ? 0.453 6.824 -5.094 1 96 137 ILE A CA 1
ATOM 1038 C C . ILE A 1 137 ? -0.367 8.086 -4.836 1 96 137 ILE A C 1
ATOM 1040 O O . ILE A 1 137 ? -0.895 8.281 -3.736 1 96 137 ILE A O 1
ATOM 1044 N N . MET A 1 138 ? -0.537 8.898 -5.789 1 95.31 138 MET A N 1
ATOM 1045 C CA . MET A 1 138 ? -1.041 10.258 -5.613 1 95.31 138 MET A CA 1
ATOM 1046 C C . MET A 1 138 ? -2.5 10.242 -5.168 1 95.31 138 MET A C 1
ATOM 1048 O O . MET A 1 138 ? -2.875 10.953 -4.234 1 95.31 138 MET A O 1
ATOM 1052 N N . PRO A 1 139 ? -3.354 9.398 -5.797 1 94.69 139 PRO A N 1
ATOM 1053 C CA . PRO A 1 139 ? -4.727 9.367 -5.281 1 94.69 139 PRO A CA 1
ATOM 1054 C C . PRO A 1 139 ? -4.801 8.93 -3.822 1 94.69 139 PRO A C 1
ATOM 1056 O O . PRO A 1 139 ? -5.609 9.461 -3.055 1 94.69 139 PRO A O 1
ATOM 1059 N N . THR A 1 140 ? -3.986 7.984 -3.439 1 96.75 140 THR A N 1
ATOM 1060 C CA . THR A 1 140 ? -3.928 7.535 -2.055 1 96.75 140 THR A CA 1
ATOM 1061 C C . THR A 1 140 ? -3.566 8.688 -1.124 1 96.75 140 THR A C 1
ATOM 1063 O O . THR A 1 140 ? -4.262 8.938 -0.138 1 96.75 140 THR A O 1
ATOM 1066 N N . LEU A 1 141 ? -2.553 9.438 -1.503 1 98.06 141 LEU A N 1
ATOM 1067 C CA . LEU A 1 141 ? -2.092 10.539 -0.666 1 98.06 141 LEU A CA 1
ATOM 1068 C C . LEU A 1 141 ? -3.119 11.664 -0.637 1 98.06 141 LEU A C 1
ATOM 1070 O O . LEU A 1 141 ? -3.377 12.25 0.419 1 98.06 141 LEU A O 1
ATOM 1074 N N . ARG A 1 142 ? -3.691 11.961 -1.752 1 96.81 142 ARG A N 1
ATOM 1075 C CA . ARG A 1 142 ? -4.668 13.047 -1.818 1 96.81 142 ARG A CA 1
ATOM 1076 C C . ARG A 1 142 ? -5.859 12.766 -0.912 1 96.81 142 ARG A C 1
ATOM 1078 O O . ARG A 1 142 ? -6.262 13.617 -0.121 1 96.81 142 ARG A O 1
ATOM 1085 N N . TYR A 1 143 ? -6.348 11.602 -0.978 1 95.12 143 TYR A N 1
ATOM 1086 C CA . TYR A 1 143 ? -7.52 11.25 -0.186 1 95.12 143 TYR A CA 1
ATOM 1087 C C . TYR A 1 143 ? -7.184 11.203 1.3 1 95.12 143 TYR A C 1
ATOM 1089 O O . TYR A 1 143 ? -7.945 11.703 2.131 1 95.12 143 TYR A O 1
ATOM 1097 N N . PHE A 1 144 ? -6.102 10.664 1.572 1 98.12 144 PHE A N 1
ATOM 1098 C CA . PHE A 1 144 ? -5.629 10.609 2.951 1 98.12 144 PHE A CA 1
ATOM 1099 C C . PHE A 1 144 ? -5.496 12.016 3.529 1 98.12 144 PHE A C 1
ATOM 1101 O O . PHE A 1 144 ? -6.023 12.305 4.605 1 98.12 144 PHE A O 1
ATOM 1108 N N . LEU A 1 145 ? -4.828 12.883 2.814 1 98.62 145 LEU A N 1
ATOM 1109 C CA . LEU A 1 145 ? -4.484 14.203 3.326 1 98.62 145 LEU A CA 1
ATOM 1110 C C . LEU A 1 145 ? -5.719 15.086 3.422 1 98.62 145 LEU A C 1
ATOM 1112 O O . LEU A 1 145 ? -5.809 15.945 4.301 1 98.62 145 LEU A O 1
ATOM 1116 N N . GLN A 1 146 ? -6.688 14.828 2.564 1 97.38 146 GLN A N 1
ATOM 1117 C CA . GLN A 1 146 ? -7.941 15.57 2.613 1 97.38 146 GLN A CA 1
ATOM 1118 C C . GLN A 1 146 ? -8.664 15.352 3.941 1 97.38 146 GLN A C 1
ATOM 1120 O O . GLN A 1 146 ? -9.312 16.266 4.457 1 97.38 146 GLN A O 1
ATOM 1125 N N . ILE A 1 147 ? -8.547 14.195 4.48 1 97.31 147 ILE A N 1
ATOM 1126 C CA . ILE A 1 147 ? -9.164 13.883 5.766 1 97.31 147 ILE A CA 1
ATOM 1127 C C . ILE A 1 147 ? -8.664 14.852 6.828 1 97.31 147 ILE A C 1
ATOM 1129 O O . ILE A 1 147 ? -9.414 15.227 7.734 1 97.31 147 ILE A O 1
ATOM 1133 N N . PHE A 1 148 ? -7.473 15.312 6.68 1 97.88 148 PHE A N 1
ATOM 1134 C CA . PHE A 1 148 ? -6.832 16.141 7.695 1 97.88 148 PHE A CA 1
ATOM 1135 C C . PHE A 1 148 ? -6.746 17.594 7.234 1 97.88 148 PHE A C 1
ATOM 1137 O O . PHE A 1 148 ? -5.965 18.375 7.781 1 97.88 148 PHE A O 1
ATOM 1144 N N . ASP A 1 149 ? -7.422 17.891 6.129 1 98.19 149 ASP A N 1
ATOM 1145 C CA . ASP A 1 149 ? -7.566 19.266 5.637 1 98.19 149 ASP A CA 1
ATOM 1146 C C . ASP A 1 149 ? -6.258 19.766 5.031 1 98.19 149 ASP A C 1
ATOM 1148 O O . ASP A 1 149 ? -5.855 20.906 5.266 1 98.19 149 ASP A O 1
ATOM 1152 N N . TYR A 1 150 ? -5.59 18.859 4.348 1 98.56 150 TYR A N 1
ATOM 1153 C CA . TYR A 1 150 ? -4.418 19.234 3.562 1 98.56 150 TYR A CA 1
ATOM 1154 C C . TYR A 1 150 ? -4.703 19.141 2.07 1 98.56 150 TYR A C 1
ATOM 1156 O O . TYR A 1 150 ? -5.461 18.266 1.635 1 98.56 150 TYR A O 1
ATOM 1164 N N . ARG A 1 151 ? -4.109 19.984 1.334 1 98.19 151 ARG A N 1
ATOM 1165 C CA . ARG A 1 151 ? -4.039 19.875 -0.12 1 98.19 151 ARG A CA 1
ATOM 1166 C C . ARG A 1 151 ? -2.592 19.797 -0.594 1 98.19 151 ARG A C 1
ATOM 1168 O O . ARG A 1 151 ? -1.735 20.547 -0.132 1 98.19 151 ARG A O 1
ATOM 1175 N N . ILE A 1 152 ? -2.379 18.891 -1.474 1 98.38 152 ILE A N 1
ATOM 1176 C CA . ILE A 1 152 ? -1.036 18.797 -2.037 1 98.38 152 ILE A CA 1
ATOM 1177 C C . ILE A 1 152 ? -0.799 19.969 -2.988 1 98.38 152 ILE A C 1
ATOM 1179 O O . ILE A 1 152 ? -1.456 20.078 -4.027 1 98.38 152 ILE A O 1
ATOM 1183 N N . GLU A 1 153 ? 0.099 20.781 -2.617 1 98.31 153 GLU A N 1
ATOM 1184 C CA . GLU A 1 153 ? 0.43 21.938 -3.443 1 98.31 153 GLU A CA 1
ATOM 1185 C C . GLU A 1 153 ? 1.382 21.562 -4.574 1 98.31 153 GLU A C 1
ATOM 1187 O O . GLU A 1 153 ? 1.187 21.969 -5.719 1 98.31 153 GLU A O 1
ATOM 1192 N N . LYS A 1 154 ? 2.416 20.844 -4.234 1 97.88 154 LYS A N 1
ATOM 1193 C CA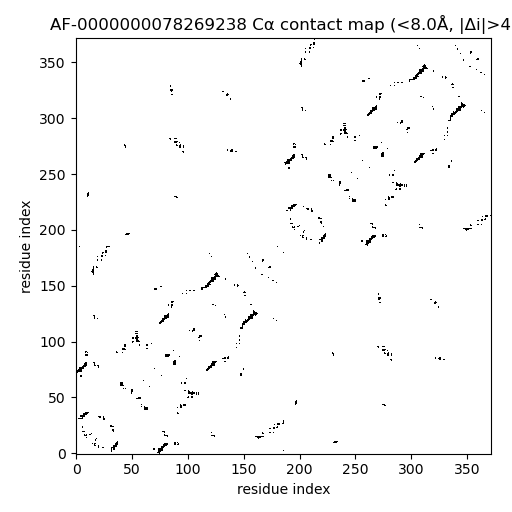 . LYS A 1 154 ? 3.414 20.375 -5.199 1 97.88 154 LYS A CA 1
ATOM 1194 C C . LYS A 1 154 ? 3.979 19.016 -4.801 1 97.88 154 LYS A C 1
ATOM 1196 O O . LYS A 1 154 ? 4.184 18.75 -3.617 1 97.88 154 LYS A O 1
ATOM 1201 N N . ALA A 1 155 ? 4.172 18.25 -5.797 1 97 155 ALA A N 1
ATOM 1202 C CA . ALA A 1 155 ? 4.844 16.969 -5.637 1 97 155 ALA A CA 1
ATOM 1203 C C . ALA A 1 155 ? 6.086 16.875 -6.52 1 97 155 ALA A C 1
ATOM 1205 O O . ALA A 1 155 ? 6.062 17.297 -7.68 1 97 155 ALA A O 1
ATOM 1206 N N . LEU A 1 156 ? 7.145 16.469 -5.938 1 96.5 156 LEU A N 1
ATOM 1207 C CA . LEU A 1 156 ? 8.391 16.219 -6.648 1 96.5 156 LEU A CA 1
ATOM 1208 C C . LEU A 1 156 ? 8.609 14.719 -6.836 1 96.5 156 LEU A C 1
ATOM 1210 O O . LEU A 1 156 ? 8.547 13.945 -5.871 1 96.5 156 LEU A O 1
ATOM 1214 N N . PHE A 1 157 ? 8.82 14.312 -8.062 1 95.44 157 PHE A N 1
ATOM 1215 C CA . PHE A 1 157 ? 9.086 12.922 -8.406 1 95.44 157 PHE A CA 1
ATOM 1216 C C . PHE A 1 157 ? 10.531 12.727 -8.828 1 95.44 157 PHE A C 1
ATOM 1218 O O . PHE A 1 157 ? 10.945 13.195 -9.891 1 95.44 157 PHE A O 1
ATOM 1225 N N . LEU A 1 158 ? 11.281 12.094 -7.957 1 93.38 158 LEU A N 1
ATOM 1226 C CA . LEU A 1 158 ? 12.695 11.844 -8.227 1 93.38 158 LEU A CA 1
ATOM 1227 C C . LEU A 1 158 ? 12.914 10.406 -8.695 1 93.38 158 LEU A C 1
ATOM 1229 O O . LEU A 1 158 ? 12.469 9.461 -8.039 1 93.38 158 LEU A O 1
ATOM 1233 N N . ARG A 1 159 ? 13.633 10.211 -9.797 1 91.06 159 ARG A N 1
ATOM 1234 C CA . ARG A 1 159 ? 13.836 8.898 -10.406 1 91.06 159 ARG A CA 1
ATOM 1235 C C . ARG A 1 159 ? 15.32 8.547 -10.453 1 91.06 159 ARG A C 1
ATOM 1237 O O . ARG A 1 159 ? 16.172 9.43 -10.383 1 91.06 159 ARG A O 1
ATOM 1244 N N . GLY A 1 160 ? 15.547 7.266 -10.492 1 88.69 160 GLY A N 1
ATOM 1245 C CA . GLY A 1 160 ? 16.891 6.777 -10.711 1 88.69 160 GLY A CA 1
ATOM 1246 C C . GLY A 1 160 ? 17.781 6.875 -9.477 1 88.69 160 GLY A C 1
ATOM 1247 O O . GLY A 1 160 ? 19 6.926 -9.586 1 88.69 160 GLY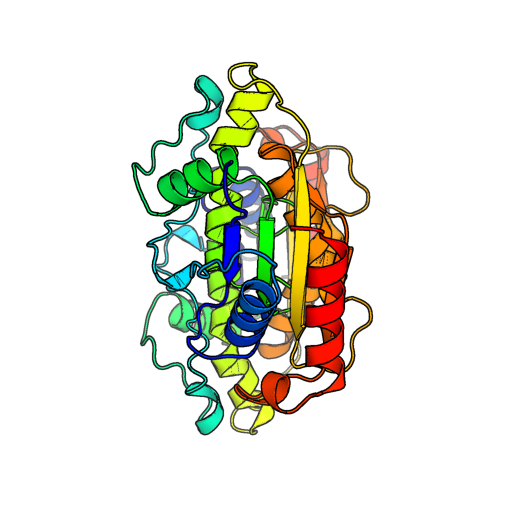 A O 1
ATOM 1248 N N . LEU A 1 161 ? 17.188 7.07 -8.359 1 88.25 161 LEU A N 1
ATOM 1249 C CA . LEU A 1 161 ? 17.922 7.168 -7.102 1 88.25 161 LEU A CA 1
ATOM 1250 C C . LEU A 1 161 ? 17.719 5.918 -6.25 1 88.25 161 LEU A C 1
ATOM 1252 O O . LEU A 1 161 ? 16.797 5.863 -5.438 1 88.25 161 LEU A O 1
ATOM 1256 N N . ASP A 1 162 ? 18.562 4.957 -6.398 1 83.12 162 ASP A N 1
ATOM 1257 C CA . ASP A 1 162 ? 18.375 3.668 -5.738 1 83.12 162 ASP A CA 1
ATOM 1258 C C . ASP A 1 162 ? 19.359 3.498 -4.582 1 83.12 162 ASP A C 1
ATOM 1260 O O . ASP A 1 162 ? 18.984 2.992 -3.518 1 83.12 162 ASP A O 1
ATOM 1264 N N . GLY A 1 163 ? 20.516 3.926 -4.809 1 85.62 163 GLY A N 1
ATOM 1265 C CA . GLY A 1 163 ? 21.5 3.855 -3.74 1 85.62 163 GLY A CA 1
ATOM 1266 C C . GLY A 1 163 ? 21.234 4.832 -2.613 1 85.62 163 GLY A C 1
ATOM 1267 O O . GLY A 1 163 ? 20.703 5.922 -2.842 1 85.62 163 GLY A O 1
ATOM 1268 N N . ALA A 1 164 ? 21.641 4.504 -1.429 1 84.25 164 ALA A N 1
ATOM 1269 C CA . ALA A 1 164 ? 21.328 5.281 -0.235 1 84.25 164 ALA A CA 1
ATOM 1270 C C . ALA A 1 164 ? 21.859 6.707 -0.35 1 84.25 164 ALA A C 1
ATOM 1272 O O . ALA A 1 164 ? 21.25 7.648 0.171 1 84.25 164 ALA A O 1
ATOM 1273 N N . ASP A 1 165 ? 22.906 6.914 -1.11 1 87.56 165 ASP A N 1
ATOM 1274 C CA . ASP A 1 165 ? 23.547 8.219 -1.151 1 87.56 165 ASP A CA 1
ATOM 1275 C C . ASP A 1 165 ? 23.297 8.914 -2.488 1 87.56 165 ASP A C 1
ATOM 1277 O O . ASP A 1 165 ? 23.875 9.977 -2.762 1 87.56 165 ASP A O 1
ATOM 1281 N N . ASP A 1 166 ? 22.484 8.344 -3.314 1 90.94 166 ASP A N 1
ATOM 1282 C CA . ASP A 1 166 ? 22.281 8.875 -4.66 1 90.94 166 ASP A CA 1
ATOM 1283 C C . ASP A 1 166 ? 21.734 10.297 -4.617 1 90.94 166 ASP A C 1
ATOM 1285 O O . ASP A 1 166 ? 22.156 11.156 -5.387 1 90.94 166 ASP A O 1
ATOM 1289 N N . PHE A 1 167 ? 20.812 10.492 -3.689 1 92.88 167 PHE A N 1
ATOM 1290 C CA . PHE A 1 167 ? 20.203 11.812 -3.578 1 92.88 167 PHE A CA 1
ATOM 1291 C C . PHE A 1 167 ? 21.234 12.867 -3.221 1 92.88 167 PHE A C 1
ATOM 1293 O O . PHE A 1 167 ? 21.297 13.93 -3.838 1 92.88 167 PHE A O 1
ATOM 1300 N N . SER A 1 168 ? 22.078 12.578 -2.281 1 90.81 168 SER A N 1
ATOM 1301 C CA . SER A 1 168 ? 23.062 13.539 -1.803 1 90.81 168 SER A CA 1
ATOM 1302 C C . SER A 1 168 ? 24.125 13.828 -2.871 1 90.81 168 SER A C 1
ATOM 1304 O O . SER A 1 168 ? 24.828 14.828 -2.789 1 90.81 168 SER A O 1
ATOM 1306 N N . ARG A 1 169 ? 24.156 12.953 -3.846 1 91.38 169 ARG A N 1
ATOM 1307 C CA . ARG A 1 169 ? 25.125 13.133 -4.922 1 91.38 169 ARG A CA 1
ATOM 1308 C C . ARG A 1 169 ? 24.469 13.758 -6.148 1 91.38 169 ARG A C 1
ATOM 1310 O O . ARG A 1 169 ? 25.156 14.062 -7.133 1 91.38 169 ARG A O 1
ATOM 1317 N N . ASP A 1 170 ? 23.188 13.906 -6.102 1 93.31 170 ASP A N 1
ATOM 1318 C CA . ASP A 1 170 ? 22.422 14.461 -7.215 1 93.31 170 ASP A CA 1
ATOM 1319 C C . ASP A 1 170 ? 22.078 15.93 -6.969 1 93.31 170 ASP A C 1
ATOM 1321 O O . ASP A 1 170 ? 21.062 16.234 -6.355 1 93.31 170 ASP A O 1
ATOM 1325 N N . ARG A 1 171 ? 22.844 16.812 -7.52 1 94.38 171 ARG A N 1
ATOM 1326 C CA . ARG A 1 171 ? 22.688 18.25 -7.285 1 94.38 171 ARG A CA 1
ATOM 1327 C C . ARG A 1 171 ? 21.328 18.734 -7.793 1 94.38 171 ARG A C 1
ATOM 1329 O O . ARG A 1 171 ? 20.719 19.625 -7.188 1 94.38 171 ARG A O 1
ATOM 1336 N N . ALA A 1 172 ? 20.953 18.172 -8.875 1 95.81 172 ALA A N 1
ATOM 1337 C CA . ALA A 1 172 ? 19.656 18.578 -9.422 1 95.81 172 ALA A CA 1
ATOM 1338 C C . ALA A 1 172 ? 18.531 18.219 -8.461 1 95.81 172 ALA A C 1
ATOM 1340 O O . ALA A 1 172 ? 17.625 19.016 -8.242 1 95.81 172 ALA A O 1
ATOM 1341 N N . ALA A 1 173 ? 18.562 17.047 -7.914 1 96.25 173 ALA A N 1
ATOM 1342 C CA . ALA A 1 173 ? 17.562 16.609 -6.938 1 96.25 173 ALA A CA 1
ATOM 1343 C C . ALA A 1 173 ? 17.594 17.484 -5.691 1 96.25 173 ALA A C 1
ATOM 1345 O O . ALA A 1 173 ? 16.547 17.891 -5.176 1 96.25 173 ALA A O 1
ATOM 1346 N N . GLU A 1 174 ? 18.75 17.781 -5.234 1 97 174 GLU A N 1
ATOM 1347 C CA . GLU A 1 174 ? 18.906 18.641 -4.07 1 97 174 GLU A CA 1
ATOM 1348 C C . GLU A 1 174 ? 18.312 20.031 -4.328 1 97 174 GLU A C 1
ATOM 1350 O O . GLU A 1 174 ? 17.578 20.562 -3.492 1 97 174 GLU A O 1
ATOM 1355 N N . ASN A 1 175 ? 18.641 20.578 -5.461 1 97.5 175 ASN A N 1
ATOM 1356 C CA . ASN A 1 175 ? 18.109 21.891 -5.816 1 97.5 175 ASN A CA 1
ATOM 1357 C C . ASN A 1 175 ? 16.594 21.891 -5.91 1 97.5 175 ASN A C 1
ATOM 1359 O O . ASN A 1 175 ? 15.938 22.844 -5.5 1 97.5 175 ASN A O 1
ATOM 1363 N N . ALA A 1 176 ? 16.094 20.859 -6.438 1 97.62 176 ALA A N 1
ATOM 1364 C CA . ALA A 1 176 ? 14.648 20.734 -6.562 1 97.62 176 ALA A CA 1
ATOM 1365 C C . ALA A 1 176 ? 13.977 20.75 -5.191 1 97.62 176 ALA A C 1
ATOM 1367 O O . ALA A 1 176 ? 12.93 21.391 -5.008 1 97.62 176 ALA A O 1
ATOM 1368 N N . VAL A 1 177 ? 14.547 20.062 -4.25 1 98.06 177 VAL A N 1
ATOM 1369 C CA . VAL A 1 177 ? 13.992 20.031 -2.9 1 98.06 177 VAL A CA 1
ATOM 1370 C C . VAL A 1 177 ? 14.133 21.391 -2.238 1 98.06 177 VAL A C 1
ATOM 1372 O O . VAL A 1 177 ? 13.211 21.859 -1.563 1 98.06 177 VAL A O 1
ATOM 1375 N N . ARG A 1 178 ? 15.258 22.062 -2.426 1 96.81 178 ARG A N 1
ATOM 1376 C CA . ARG A 1 178 ? 15.438 23.406 -1.896 1 96.81 178 ARG A CA 1
ATOM 1377 C C . ARG A 1 178 ? 14.398 24.375 -2.467 1 96.81 178 ARG A C 1
ATOM 1379 O O . ARG A 1 178 ? 13.836 25.188 -1.739 1 96.81 178 ARG A O 1
ATOM 1386 N N . ASP A 1 179 ? 14.25 24.25 -3.756 1 97 179 ASP A N 1
ATOM 1387 C CA . ASP A 1 179 ? 13.258 25.078 -4.422 1 97 179 ASP A CA 1
ATOM 1388 C C . ASP A 1 179 ? 11.859 24.828 -3.859 1 97 179 ASP A C 1
ATOM 1390 O O . ASP A 1 179 ? 11.078 25.766 -3.689 1 97 179 ASP A O 1
ATOM 1394 N N . LEU A 1 180 ? 11.562 23.562 -3.615 1 97.31 180 LEU A N 1
ATOM 1395 C CA . LEU A 1 180 ? 10.281 23.203 -3.025 1 97.31 180 LEU A CA 1
ATOM 1396 C C . LEU A 1 180 ? 10.109 23.844 -1.658 1 97.31 180 LEU A C 1
ATOM 1398 O O . LEU A 1 180 ? 9.039 24.391 -1.359 1 97.31 180 LEU A O 1
ATOM 1402 N N . ALA A 1 181 ? 11.094 23.781 -0.841 1 96.06 181 ALA A N 1
ATOM 1403 C CA . ALA A 1 181 ? 11.07 24.406 0.478 1 96.06 181 ALA A CA 1
ATOM 1404 C C . ALA A 1 181 ? 10.883 25.922 0.364 1 96.06 181 ALA A C 1
ATOM 1406 O O . ALA A 1 181 ? 10.117 26.516 1.124 1 96.06 181 ALA A O 1
ATOM 1407 N N . GLY A 1 182 ? 11.602 26.484 -0.556 1 94.12 182 GLY A N 1
ATOM 1408 C CA . GLY A 1 182 ? 11.469 27.922 -0.787 1 94.12 182 GLY A CA 1
ATOM 1409 C C . GLY A 1 182 ? 10.062 28.328 -1.18 1 94.12 182 GLY A C 1
ATOM 1410 O O . GLY A 1 182 ? 9.562 29.359 -0.73 1 94.12 182 GLY A O 1
ATOM 1411 N N . CYS A 1 183 ? 9.453 27.562 -2.002 1 93.12 183 CYS A N 1
ATOM 1412 C CA . CYS A 1 183 ? 8.102 27.844 -2.486 1 93.12 183 CYS A CA 1
ATOM 1413 C C . CYS A 1 183 ? 7.09 27.766 -1.352 1 93.12 183 CYS A C 1
ATOM 1415 O O . CYS A 1 183 ? 6.023 28.375 -1.427 1 93.12 183 CYS A O 1
ATOM 1417 N N . SER A 1 184 ? 7.379 26.969 -0.311 1 92.94 184 SER A N 1
ATOM 1418 C CA . SER A 1 184 ? 6.441 26.781 0.794 1 92.94 184 SER A CA 1
ATOM 1419 C C . SER A 1 184 ? 6.266 28.078 1.581 1 92.94 184 SER A C 1
ATOM 1421 O O . SER A 1 184 ? 5.207 28.312 2.168 1 92.94 184 SER A O 1
ATOM 1423 N N . GLY A 1 185 ? 7.336 28.859 1.671 1 89.5 185 GLY A N 1
ATOM 1424 C CA . GLY A 1 185 ? 7.312 30.109 2.422 1 89.5 185 GLY A CA 1
ATOM 1425 C C . GLY A 1 185 ? 7.344 29.891 3.924 1 89.5 185 GLY A C 1
ATOM 1426 O O . GLY A 1 185 ? 7.035 30.812 4.688 1 89.5 185 GLY A O 1
ATOM 1427 N N . TRP A 1 186 ? 7.582 28.734 4.289 1 91.25 186 TRP A N 1
ATOM 1428 C CA . TRP A 1 186 ? 7.559 28.438 5.719 1 91.25 186 TRP A CA 1
ATOM 1429 C C . TRP A 1 186 ? 8.867 28.875 6.383 1 91.25 186 TRP A C 1
ATOM 1431 O O . TRP A 1 186 ? 9.922 28.875 5.746 1 91.25 186 TRP A O 1
ATOM 1441 N N . MET B 1 1 ? -1.454 -33.125 -10.008 1 53.91 1 MET B N 1
ATOM 1442 C CA . MET B 1 1 ? -1.283 -31.812 -10.633 1 53.91 1 MET B CA 1
ATOM 1443 C C . MET B 1 1 ? -1.44 -30.703 -9.609 1 53.91 1 MET B C 1
ATOM 1445 O O . MET B 1 1 ? -2.178 -30.844 -8.633 1 53.91 1 MET B O 1
ATOM 1449 N N . THR B 1 2 ? -0.481 -29.703 -9.602 1 80 2 THR B N 1
ATOM 1450 C CA . THR B 1 2 ? -0.52 -28.688 -8.555 1 80 2 THR B CA 1
ATOM 1451 C C . THR B 1 2 ? -1.797 -27.859 -8.656 1 80 2 THR B C 1
ATOM 1453 O O . THR B 1 2 ? -2.373 -27.734 -9.742 1 80 2 THR B O 1
ATOM 1456 N N . GLU B 1 3 ? -2.441 -27.672 -7.602 1 92.38 3 GLU B N 1
ATOM 1457 C CA . GLU B 1 3 ? -3.699 -26.938 -7.504 1 92.38 3 GLU B CA 1
ATOM 1458 C C . GLU B 1 3 ? -3.467 -25.422 -7.559 1 92.38 3 GLU B C 1
ATOM 1460 O O . GLU B 1 3 ? -2.377 -24.953 -7.23 1 92.38 3 GLU B O 1
ATOM 1465 N N . PRO B 1 4 ? -4.504 -24.781 -8.148 1 96.69 4 PRO B N 1
ATOM 1466 C CA . PRO B 1 4 ? -4.383 -23.328 -8.07 1 96.69 4 PRO B CA 1
ATOM 1467 C C . PRO B 1 4 ? -4.453 -22.812 -6.637 1 96.69 4 PRO B C 1
ATOM 1469 O O . PRO B 1 4 ? -5.02 -23.469 -5.766 1 96.69 4 PRO B O 1
ATOM 1472 N N . LEU B 1 5 ? -3.836 -21.719 -6.41 1 97.44 5 LEU B N 1
ATOM 1473 C CA . LEU B 1 5 ? -3.926 -21.016 -5.129 1 97.44 5 LEU B CA 1
ATOM 1474 C C . LEU B 1 5 ? -4.988 -19.922 -5.176 1 97.44 5 LEU B C 1
ATOM 1476 O O . LEU B 1 5 ? -4.914 -19.016 -6.008 1 97.44 5 LEU B O 1
ATOM 1480 N N . ILE B 1 6 ? -5.988 -20.047 -4.398 1 98.19 6 ILE B N 1
ATOM 1481 C CA . ILE B 1 6 ? -7.023 -19.031 -4.234 1 98.19 6 ILE B CA 1
ATOM 1482 C C . ILE B 1 6 ? -6.816 -18.297 -2.914 1 98.19 6 ILE B C 1
ATOM 1484 O O . ILE B 1 6 ? -6.926 -18.891 -1.84 1 98.19 6 ILE B O 1
ATOM 1488 N N . MET B 1 7 ? -6.613 -17.016 -3.01 1 98.38 7 MET B N 1
ATOM 1489 C CA . MET B 1 7 ? -6.227 -16.297 -1.803 1 98.38 7 MET B CA 1
ATOM 1490 C C . MET B 1 7 ? -7.023 -15 -1.66 1 98.38 7 MET B C 1
ATOM 1492 O O . MET B 1 7 ? -7.105 -14.211 -2.602 1 98.38 7 MET B O 1
ATOM 1496 N N . SER B 1 8 ? -7.617 -14.852 -0.519 1 98.69 8 SER B N 1
ATOM 1497 C CA . SER B 1 8 ? -8.188 -13.562 -0.143 1 98.69 8 SER B CA 1
ATOM 1498 C C . SER B 1 8 ? -7.18 -12.711 0.625 1 98.69 8 SER B C 1
ATOM 1500 O O . SER B 1 8 ? -6.586 -13.18 1.601 1 98.69 8 SER B O 1
ATOM 1502 N N . MET B 1 9 ? -7.062 -11.477 0.191 1 98.56 9 MET B N 1
ATOM 1503 C CA . MET B 1 9 ? -6.09 -10.578 0.815 1 98.56 9 MET B CA 1
ATOM 1504 C C . MET B 1 9 ? -6.777 -9.617 1.775 1 98.56 9 MET B C 1
ATOM 1506 O O . MET B 1 9 ? -6.184 -8.609 2.182 1 98.56 9 MET B O 1
ATOM 1510 N N . SER B 1 10 ? -7.957 -9.922 2.137 1 97.88 10 SER B N 1
ATOM 1511 C CA . SER B 1 10 ? -8.719 -9.07 3.043 1 97.88 10 SER B CA 1
ATOM 1512 C C . SER B 1 10 ? -8.305 -9.297 4.492 1 97.88 10 SER B C 1
ATOM 1514 O O . SER B 1 10 ? -8.195 -10.438 4.941 1 97.88 10 SER B O 1
ATOM 1516 N N . PRO B 1 11 ? -8.141 -8.172 5.234 1 97.06 11 PRO B N 1
ATOM 1517 C CA . PRO B 1 11 ? -7.945 -8.336 6.68 1 97.06 11 PRO B CA 1
ATOM 1518 C C . PRO B 1 11 ? -9.242 -8.68 7.414 1 97.06 11 PRO B C 1
ATOM 1520 O O . PRO B 1 11 ? -9.203 -9.156 8.547 1 97.06 11 PRO B O 1
ATOM 1523 N N . ARG B 1 12 ? -10.336 -8.352 6.832 1 94.75 12 ARG B N 1
ATOM 1524 C CA . ARG B 1 12 ? -11.633 -8.609 7.441 1 94.75 12 ARG B CA 1
ATOM 1525 C C . ARG B 1 12 ? -12.156 -9.992 7.059 1 94.75 12 ARG B C 1
ATOM 1527 O O . ARG B 1 12 ? -12.25 -10.32 5.875 1 94.75 12 ARG B O 1
ATOM 1534 N N . ALA B 1 13 ? -12.539 -10.758 8.102 1 95.62 13 ALA B N 1
ATOM 1535 C CA . ALA B 1 13 ? -13.07 -12.094 7.828 1 95.62 13 ALA B CA 1
ATOM 1536 C C . ALA B 1 13 ? -14.547 -12.031 7.422 1 95.62 13 ALA B C 1
ATOM 1538 O O . ALA B 1 13 ? -15.312 -11.242 7.98 1 95.62 13 ALA B O 1
ATOM 1539 N N . GLY B 1 14 ? -14.797 -12.836 6.426 1 94.75 14 GLY B N 1
ATOM 1540 C CA . GLY B 1 14 ? -16.203 -13.039 6.094 1 94.75 14 GLY B CA 1
ATOM 1541 C C . GLY B 1 14 ? -16.797 -11.906 5.285 1 94.75 14 GLY B C 1
ATOM 1542 O O . GLY B 1 14 ? -18 -11.672 5.316 1 94.75 14 GLY B O 1
ATOM 1543 N N . GLY B 1 15 ? -15.977 -11.156 4.633 1 94.44 15 GLY B N 1
ATOM 1544 C CA . GLY B 1 15 ? -16.453 -10.047 3.826 1 94.44 15 GLY B CA 1
ATOM 1545 C C . GLY B 1 15 ? -16.562 -10.383 2.352 1 94.44 15 GLY B C 1
ATOM 1546 O O . GLY B 1 15 ? -16.578 -11.555 1.977 1 94.44 15 GLY B O 1
ATOM 1547 N N . ASN B 1 16 ? -16.688 -9.352 1.561 1 96.25 16 ASN B N 1
ATOM 1548 C CA . ASN B 1 16 ? -16.938 -9.469 0.128 1 96.25 16 ASN B CA 1
ATOM 1549 C C . ASN B 1 16 ? -15.805 -10.203 -0.58 1 96.25 16 ASN B C 1
ATOM 1551 O O . ASN B 1 16 ? -16.047 -11.094 -1.394 1 96.25 16 ASN B O 1
ATOM 1555 N N . SER B 1 17 ? -14.586 -9.859 -0.247 1 97.5 17 SER B N 1
ATOM 1556 C CA . SER B 1 17 ? -13.43 -10.484 -0.88 1 97.5 17 SER B CA 1
ATOM 1557 C C . SER B 1 17 ? -13.344 -11.969 -0.534 1 97.5 17 SER B C 1
ATOM 1559 O O . SER B 1 17 ? -13.023 -12.797 -1.392 1 97.5 17 SER B O 1
ATOM 1561 N N . ASP B 1 18 ? -13.625 -12.305 0.71 1 97.81 18 ASP B N 1
ATOM 1562 C CA . ASP B 1 18 ? -13.648 -13.703 1.133 1 97.81 18 ASP B CA 1
ATOM 1563 C C . ASP B 1 18 ? -14.719 -14.484 0.38 1 97.81 18 ASP B C 1
ATOM 1565 O O . ASP B 1 18 ? -14.477 -15.602 -0.078 1 97.81 18 ASP B O 1
ATOM 1569 N N . HIS B 1 19 ? -15.859 -13.891 0.271 1 97.38 19 HIS B N 1
ATOM 1570 C CA . HIS B 1 19 ? -16.969 -14.547 -0.416 1 97.38 19 HIS B CA 1
ATOM 1571 C C . HIS B 1 19 ? -16.656 -14.742 -1.896 1 97.38 19 HIS B C 1
ATOM 1573 O O . HIS B 1 19 ? -17.016 -15.773 -2.479 1 97.38 19 HIS B O 1
ATOM 1579 N N . ALA B 1 20 ? -16.031 -13.75 -2.502 1 98.06 20 ALA B N 1
ATOM 1580 C CA . ALA B 1 20 ? -15.625 -13.883 -3.898 1 98.06 20 ALA B CA 1
ATOM 1581 C C . ALA B 1 20 ? -14.633 -15.031 -4.074 1 98.06 20 ALA B C 1
ATOM 1583 O O . ALA B 1 20 ? -14.758 -15.828 -5.008 1 98.06 20 ALA B O 1
ATOM 1584 N N . ALA B 1 21 ? -13.656 -15.094 -3.178 1 98.19 21 ALA B N 1
ATOM 1585 C CA . ALA B 1 21 ? -12.672 -16.172 -3.23 1 98.19 21 ALA B CA 1
ATOM 1586 C C . ALA B 1 21 ? -13.344 -17.531 -3.076 1 98.19 21 ALA B C 1
ATOM 1588 O O . ALA B 1 21 ? -13.055 -18.469 -3.826 1 98.19 21 ALA B O 1
ATOM 1589 N N . ALA B 1 22 ? -14.242 -17.641 -2.127 1 97.31 22 ALA B N 1
ATOM 1590 C CA . ALA B 1 22 ? -14.953 -18.891 -1.869 1 97.31 22 ALA B CA 1
ATOM 1591 C C . ALA B 1 22 ? -15.789 -19.297 -3.078 1 97.31 22 ALA B C 1
ATOM 1593 O O . ALA B 1 22 ? -15.805 -20.469 -3.455 1 97.31 22 ALA B O 1
ATOM 1594 N N . LEU B 1 23 ? -16.484 -18.344 -3.625 1 97.06 23 LEU B N 1
ATOM 1595 C CA . LEU B 1 23 ? -17.328 -18.625 -4.785 1 97.06 23 LEU B CA 1
ATOM 1596 C C . LEU B 1 23 ? -16.469 -19.109 -5.961 1 97.06 23 LEU B C 1
ATOM 1598 O O . LEU B 1 23 ? -16.844 -20.062 -6.648 1 97.06 23 LEU B O 1
ATOM 1602 N N . PHE B 1 24 ? -15.328 -18.391 -6.203 1 97.56 24 PHE B N 1
ATOM 1603 C CA . PHE B 1 24 ? -14.422 -18.844 -7.254 1 97.56 24 PHE B CA 1
ATOM 1604 C C . PHE B 1 24 ? -14 -20.297 -7.027 1 97.56 24 PHE B C 1
ATOM 1606 O O . PHE B 1 24 ? -14.094 -21.125 -7.934 1 97.56 24 PHE B O 1
ATOM 1613 N N . ALA B 1 25 ? -13.586 -20.578 -5.836 1 96.75 25 ALA B N 1
ATOM 1614 C CA . ALA B 1 25 ? -13.094 -21.906 -5.48 1 96.75 25 ALA B CA 1
ATOM 1615 C C . ALA B 1 25 ? -14.156 -22.969 -5.727 1 96.75 25 ALA B C 1
ATOM 1617 O O . ALA B 1 25 ? -13.875 -24.016 -6.301 1 96.75 25 ALA B O 1
ATOM 1618 N N . ARG B 1 26 ? -15.359 -22.672 -5.344 1 95 26 ARG B N 1
ATOM 1619 C CA . ARG B 1 26 ? -16.438 -23.656 -5.449 1 95 26 ARG B CA 1
ATOM 1620 C C . ARG B 1 26 ? -16.891 -23.812 -6.898 1 95 26 ARG B C 1
ATOM 1622 O O . ARG B 1 26 ? -17.594 -24.781 -7.23 1 95 26 ARG B O 1
ATOM 1629 N N . SER B 1 27 ? -16.578 -22.875 -7.676 1 95.44 27 SER B N 1
ATOM 1630 C CA . SER B 1 27 ? -17 -22.891 -9.07 1 95.44 27 SER B CA 1
ATOM 1631 C C . SER B 1 27 ? -16.016 -23.672 -9.945 1 95.44 27 SER B C 1
ATOM 1633 O O . SER B 1 27 ? -16.266 -23.859 -11.133 1 95.44 27 SER B O 1
ATOM 1635 N N . LEU B 1 28 ? -14.898 -24.062 -9.328 1 93.88 28 LEU B N 1
ATOM 1636 C CA . LEU B 1 28 ? -13.922 -24.875 -10.062 1 93.88 28 LEU B CA 1
ATOM 1637 C C . LEU B 1 28 ? -14.383 -26.312 -10.188 1 93.88 28 LEU B C 1
ATOM 1639 O O . LEU B 1 28 ? -15.242 -26.766 -9.422 1 93.88 28 LEU B O 1
ATOM 1643 N N . VAL B 1 29 ? -13.75 -27.047 -11.172 1 89.75 29 VAL B N 1
ATOM 1644 C CA . VAL B 1 29 ? -14.07 -28.469 -11.375 1 89.75 29 VAL B CA 1
ATOM 1645 C C . VAL B 1 29 ? -13.625 -29.266 -10.156 1 89.75 29 VAL B C 1
ATOM 1647 O O . VAL B 1 29 ? -14.367 -30.125 -9.672 1 89.75 29 VAL B O 1
ATOM 1650 N N . ARG B 1 30 ? -12.414 -29 -9.672 1 85.75 30 ARG B N 1
ATOM 1651 C CA . ARG B 1 30 ? -11.914 -29.578 -8.43 1 85.75 30 ARG B CA 1
ATOM 1652 C C . ARG B 1 30 ? -11.938 -28.562 -7.293 1 85.75 30 ARG B C 1
ATOM 1654 O O . ARG B 1 30 ? -11.266 -27.531 -7.367 1 85.75 30 ARG B O 1
ATOM 1661 N N . PRO B 1 31 ? -12.695 -28.938 -6.379 1 78.69 31 PRO B N 1
ATOM 1662 C CA . PRO B 1 31 ? -12.805 -27.969 -5.289 1 78.69 31 PRO B CA 1
ATOM 1663 C C . PRO B 1 31 ? -11.461 -27.625 -4.656 1 78.69 31 PRO B C 1
ATOM 1665 O O . PRO B 1 31 ? -10.594 -28.5 -4.531 1 78.69 31 PRO B O 1
ATOM 1668 N N . SER B 1 32 ? -11.289 -26.406 -4.387 1 87.19 32 SER B N 1
ATOM 1669 C CA . SER B 1 32 ? -10.141 -25.875 -3.67 1 87.19 32 SER B CA 1
ATOM 1670 C C . SER B 1 32 ? -10.57 -25.062 -2.457 1 87.19 32 SER B C 1
ATOM 1672 O O . SER B 1 32 ? -11.758 -24.766 -2.287 1 87.19 32 SER B O 1
ATOM 1674 N N . ARG B 1 33 ? -9.68 -24.906 -1.563 1 92.81 33 ARG B N 1
ATOM 1675 C CA . ARG B 1 33 ? -9.977 -24.109 -0.383 1 92.81 33 ARG B CA 1
ATOM 1676 C C . ARG B 1 33 ? -9.195 -22.797 -0.396 1 92.81 33 ARG B C 1
ATOM 1678 O O . ARG B 1 33 ? -7.977 -22.797 -0.567 1 92.81 33 ARG B O 1
ATOM 1685 N N . PRO B 1 34 ? -9.93 -21.75 -0.127 1 97.06 34 PRO B N 1
ATOM 1686 C CA . PRO B 1 34 ? -9.227 -20.469 -0.115 1 97.06 34 PRO B CA 1
ATOM 1687 C C . PRO B 1 34 ? -8.227 -20.344 1.033 1 97.06 34 PRO B C 1
ATOM 1689 O O . PRO B 1 34 ? -8.422 -20.969 2.086 1 97.06 34 PRO B O 1
ATOM 1692 N N . VAL B 1 35 ? -7.199 -19.688 0.77 1 97.44 35 VAL B N 1
ATOM 1693 C CA . VAL B 1 35 ? -6.23 -19.234 1.762 1 97.44 35 VAL B CA 1
ATOM 1694 C C . VAL B 1 35 ? -6.48 -17.766 2.105 1 97.44 35 VAL B C 1
ATOM 1696 O O . VAL B 1 35 ? -6.867 -16.984 1.24 1 97.44 35 VAL B O 1
ATOM 1699 N N . PHE B 1 36 ? -6.281 -17.469 3.367 1 98.19 36 PHE B N 1
ATOM 1700 C CA . PHE B 1 36 ? -6.512 -16.109 3.807 1 98.19 36 PHE B CA 1
ATOM 1701 C C . PHE B 1 36 ? -5.215 -15.469 4.297 1 98.19 36 PHE B C 1
ATOM 1703 O O . PHE B 1 36 ? -4.582 -15.977 5.227 1 98.19 36 PHE B O 1
ATOM 1710 N N . LEU B 1 37 ? -4.863 -14.344 3.693 1 98.06 37 LEU B N 1
ATOM 1711 C CA . LEU B 1 37 ? -3.629 -13.656 4.047 1 98.06 37 LEU B CA 1
ATOM 1712 C C . LEU B 1 37 ? -3.613 -13.289 5.527 1 98.06 37 LEU B C 1
ATOM 1714 O O . LEU B 1 37 ? -2.566 -13.359 6.176 1 98.06 37 LEU B O 1
ATOM 1718 N N . ARG B 1 38 ? -4.785 -12.969 6.027 1 97 38 ARG B N 1
ATOM 1719 C CA . ARG B 1 38 ? -4.91 -12.516 7.41 1 97 38 ARG B CA 1
ATOM 1720 C C . ARG B 1 38 ? -4.465 -13.594 8.383 1 97 38 ARG B C 1
ATOM 1722 O O . ARG B 1 38 ? -4.188 -13.312 9.555 1 97 38 ARG B O 1
ATOM 1729 N N . ASP B 1 39 ? -4.395 -14.836 7.953 1 96.88 39 ASP B N 1
ATOM 1730 C CA . ASP B 1 39 ? -4.023 -15.945 8.82 1 96.88 39 ASP B CA 1
ATOM 1731 C C . ASP B 1 39 ? -2.506 -16.062 8.945 1 96.88 39 ASP B C 1
ATOM 1733 O O . ASP B 1 39 ? -2.002 -16.938 9.664 1 96.88 39 ASP B O 1
ATOM 1737 N N . HIS B 1 40 ? -1.796 -15.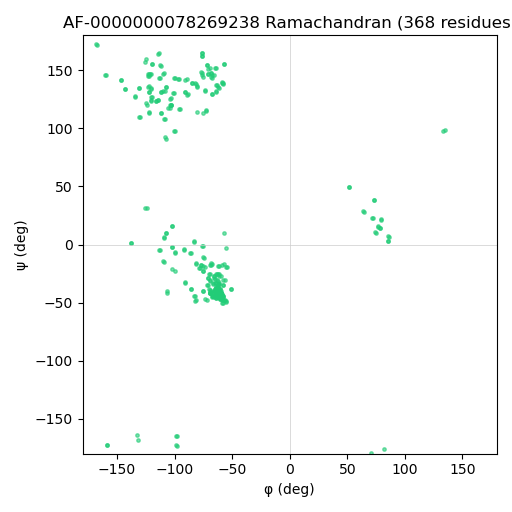148 8.32 1 96 40 HIS B N 1
ATOM 1738 C CA . HIS B 1 40 ? -0.338 -15.188 8.312 1 96 40 HIS B CA 1
ATOM 1739 C C . HIS B 1 40 ? 0.249 -13.898 8.891 1 96 40 HIS B C 1
ATOM 1741 O O . HIS B 1 40 ? -0.241 -12.805 8.602 1 96 40 HIS B O 1
ATOM 1747 N N . ARG B 1 41 ? 1.225 -14.102 9.695 1 90.69 41 ARG B N 1
ATOM 1748 C CA . ARG B 1 41 ? 1.955 -12.93 10.172 1 90.69 41 ARG B CA 1
ATOM 1749 C C . ARG B 1 41 ? 2.842 -12.352 9.078 1 90.69 41 ARG B C 1
ATOM 1751 O O . ARG B 1 41 ? 3.562 -13.086 8.398 1 90.69 41 ARG B O 1
ATOM 1758 N N . MET B 1 42 ? 2.771 -11.039 8.914 1 93.06 42 MET B N 1
ATOM 1759 C CA . MET B 1 42 ? 3.521 -10.367 7.852 1 93.06 42 MET B CA 1
ATOM 1760 C C . MET B 1 42 ? 4.277 -9.164 8.406 1 93.06 42 MET B C 1
ATOM 1762 O O . MET B 1 42 ? 3.666 -8.172 8.82 1 93.06 42 MET B O 1
ATOM 1766 N N . GLU B 1 43 ? 5.578 -9.273 8.469 1 93.19 43 GLU B N 1
ATOM 1767 C CA . GLU B 1 43 ? 6.391 -8.117 8.82 1 93.19 43 GLU B CA 1
ATOM 1768 C C . GLU B 1 43 ? 6.691 -7.258 7.594 1 93.19 43 GLU B C 1
ATOM 1770 O O . GLU B 1 43 ? 6.949 -7.785 6.508 1 93.19 43 GLU B O 1
ATOM 1775 N N . PRO B 1 44 ? 6.621 -5.961 7.777 1 95.19 44 PRO B N 1
ATOM 1776 C CA . PRO B 1 44 ? 6.93 -5.102 6.629 1 95.19 44 PRO B CA 1
ATOM 1777 C C . PRO B 1 44 ? 8.406 -5.152 6.234 1 95.19 44 PRO B C 1
ATOM 1779 O O . PRO B 1 44 ? 9.273 -5.348 7.094 1 95.19 44 PRO B O 1
ATOM 1782 N N . CYS B 1 45 ? 8.648 -5.016 4.984 1 96.56 45 CYS B N 1
ATOM 1783 C CA . CYS B 1 45 ? 10.016 -4.859 4.5 1 96.56 45 CYS B CA 1
ATOM 1784 C C . CYS B 1 45 ? 10.672 -3.635 5.117 1 96.56 45 CYS B C 1
ATOM 1786 O O . CYS B 1 45 ? 10.07 -2.562 5.184 1 96.56 45 CYS B O 1
ATOM 1788 N N . THR B 1 46 ? 11.953 -3.771 5.484 1 94.75 46 THR B N 1
ATOM 1789 C CA . THR B 1 46 ? 12.648 -2.674 6.141 1 94.75 46 THR B CA 1
ATOM 1790 C C . THR B 1 46 ? 13.562 -1.95 5.16 1 94.75 46 THR B C 1
ATOM 1792 O O . THR B 1 46 ? 14.203 -0.957 5.512 1 94.75 46 THR B O 1
ATOM 1795 N N . GLY B 1 47 ? 13.578 -2.457 3.963 1 94.62 47 GLY B N 1
ATOM 1796 C CA . GLY B 1 47 ? 14.445 -1.852 2.967 1 94.62 47 GLY B CA 1
ATOM 1797 C C . GLY B 1 47 ? 15.914 -1.967 3.311 1 94.62 47 GLY B C 1
ATOM 1798 O O . GLY B 1 47 ? 16.719 -1.124 2.908 1 94.62 47 GLY B O 1
ATOM 1799 N N . CYS B 1 48 ? 16.328 -2.961 4.023 1 93.06 48 CYS B N 1
ATOM 1800 C CA . CYS B 1 48 ? 17.688 -3.074 4.539 1 93.06 48 CYS B CA 1
ATOM 1801 C C . CYS B 1 48 ? 18.688 -3.332 3.41 1 93.06 48 CYS B C 1
ATOM 1803 O O . CYS B 1 48 ? 19.891 -3.113 3.572 1 93.06 48 CYS B O 1
ATOM 1805 N N . GLY B 1 49 ? 18.172 -3.9 2.352 1 92.12 49 GLY B N 1
ATOM 1806 C CA . GLY B 1 49 ? 19.016 -4.105 1.184 1 92.12 49 GLY B CA 1
ATOM 1807 C C . GLY B 1 49 ? 19.828 -5.383 1.253 1 92.12 49 GLY B C 1
ATOM 1808 O O . GLY B 1 49 ? 20.562 -5.707 0.32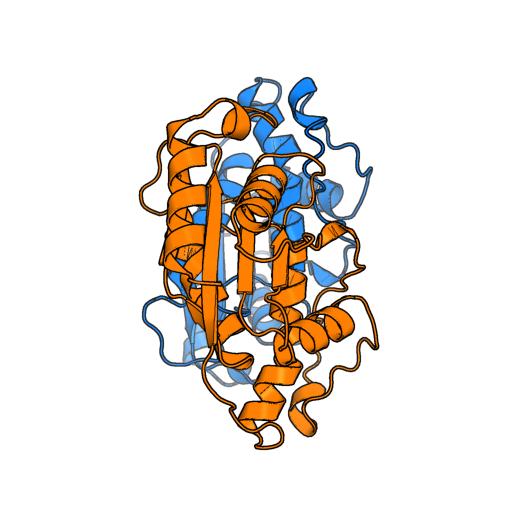1 1 92.12 49 GLY B O 1
ATOM 1809 N N . CYS B 1 50 ? 19.656 -6.16 2.252 1 93.06 50 CYS B N 1
ATOM 1810 C CA . CYS B 1 50 ? 20.469 -7.352 2.445 1 93.06 50 CYS B CA 1
ATOM 1811 C C . CYS B 1 50 ? 20.203 -8.375 1.344 1 93.06 50 CYS B C 1
ATOM 1813 O O . CYS B 1 50 ? 21.109 -9.133 0.973 1 93.06 50 CYS B O 1
ATOM 1815 N N . CYS B 1 51 ? 19.078 -8.398 0.802 1 94.25 51 CYS B N 1
ATOM 1816 C CA . CYS B 1 51 ? 18.719 -9.414 -0.185 1 94.25 51 CYS B CA 1
ATOM 1817 C C . CYS B 1 51 ? 19.391 -9.125 -1.524 1 94.25 51 CYS B C 1
ATOM 1819 O O . CYS B 1 51 ? 19.391 -9.977 -2.42 1 94.25 51 CYS B O 1
ATOM 1821 N N . ALA B 1 52 ? 19.953 -7.961 -1.633 1 90.75 52 ALA B N 1
ATOM 1822 C CA . ALA B 1 52 ? 20.641 -7.609 -2.873 1 90.75 52 ALA B CA 1
ATOM 1823 C C . ALA B 1 52 ? 21.812 -8.547 -3.135 1 90.75 52 ALA B C 1
ATOM 1825 O O . ALA B 1 52 ? 22.172 -8.789 -4.289 1 90.75 52 ALA B O 1
ATOM 1826 N N . GLU B 1 53 ? 22.359 -9.148 -2.078 1 89.62 53 GLU B N 1
ATOM 1827 C CA . GLU B 1 53 ? 23.562 -9.961 -2.17 1 89.62 53 GLU B CA 1
ATOM 1828 C C . GLU B 1 53 ? 23.234 -11.383 -2.611 1 89.62 53 GLU B C 1
ATOM 1830 O O . GLU B 1 53 ? 23.891 -11.93 -3.504 1 89.62 53 GLU B O 1
ATOM 1835 N N . ASP B 1 54 ? 22.219 -12 -2.08 1 91.62 54 ASP B N 1
ATOM 1836 C CA . ASP B 1 54 ? 22 -13.422 -2.312 1 91.62 54 ASP B CA 1
ATOM 1837 C C . ASP B 1 54 ? 20.531 -13.719 -2.572 1 91.62 54 ASP B C 1
ATOM 1839 O O . ASP B 1 54 ? 20.141 -14.883 -2.656 1 91.62 54 ASP B O 1
ATOM 1843 N N . GLY B 1 55 ? 19.75 -12.688 -2.564 1 92.81 55 GLY B N 1
ATOM 1844 C CA . GLY B 1 55 ? 18.344 -12.867 -2.863 1 92.81 55 GLY B CA 1
ATOM 1845 C C . GLY B 1 55 ? 17.547 -13.422 -1.696 1 92.81 55 GLY B C 1
ATOM 1846 O O . GLY B 1 55 ? 16.422 -13.891 -1.871 1 92.81 55 GLY B O 1
ATOM 1847 N N . GLN B 1 56 ? 18.156 -13.375 -0.549 1 91.75 56 GLN B N 1
ATOM 1848 C CA . GLN B 1 56 ? 17.5 -13.93 0.629 1 91.75 56 GLN B CA 1
ATOM 1849 C C . GLN B 1 56 ? 17.109 -12.828 1.61 1 91.75 56 GLN B C 1
ATOM 1851 O O . GLN B 1 56 ? 17.922 -11.969 1.939 1 91.75 56 GLN B O 1
ATOM 1856 N N . CYS B 1 57 ? 15.875 -12.906 2.02 1 94.38 57 CYS B N 1
ATOM 1857 C CA . CYS B 1 57 ? 15.406 -11.953 3.018 1 94.38 57 CYS B CA 1
ATOM 1858 C C . CYS B 1 57 ? 15.938 -12.305 4.402 1 94.38 57 CYS B C 1
ATOM 1860 O O . CYS B 1 57 ? 15.992 -13.477 4.77 1 94.38 57 CYS B O 1
ATOM 1862 N N . ARG B 1 58 ? 16.266 -11.258 5.246 1 92.31 58 ARG B N 1
ATOM 1863 C CA . ARG B 1 58 ? 16.859 -11.484 6.559 1 92.31 58 ARG B CA 1
ATOM 1864 C C . ARG B 1 58 ? 15.812 -11.383 7.66 1 92.31 58 ARG B C 1
ATOM 1866 O O . ARG B 1 58 ? 16.078 -11.742 8.812 1 92.31 58 ARG B O 1
ATOM 1873 N N . ILE B 1 59 ? 14.688 -10.711 7.492 1 89.12 59 ILE B N 1
ATOM 1874 C CA . ILE B 1 59 ? 13.625 -10.617 8.484 1 89.12 59 ILE B CA 1
ATOM 1875 C C . ILE B 1 59 ? 13.18 -12.023 8.891 1 89.12 59 ILE B C 1
ATOM 1877 O O . ILE B 1 59 ? 12.711 -12.234 10.008 1 89.12 59 ILE B O 1
ATOM 1881 N N . GLY B 1 60 ? 13.68 -13.141 8.344 1 75.12 60 GLY B N 1
ATOM 1882 C CA . GLY B 1 60 ? 13.445 -14.531 8.711 1 75.12 60 GLY B CA 1
ATOM 1883 C C . GLY B 1 60 ? 12.164 -15.094 8.133 1 75.12 60 GLY B C 1
ATOM 1884 O O . GLY B 1 60 ? 11.484 -14.43 7.348 1 75.12 60 GLY B O 1
ATOM 1885 N N . ALA B 1 61 ? 11.992 -16.297 8.586 1 72.75 61 ALA B N 1
ATOM 1886 C CA . ALA B 1 61 ? 10.836 -17.047 8.086 1 72.75 61 ALA B CA 1
ATOM 1887 C C . ALA B 1 61 ? 9.562 -16.641 8.812 1 72.75 61 ALA B C 1
ATOM 1889 O O . ALA B 1 61 ? 9.492 -16.703 10.039 1 72.75 61 ALA B O 1
ATOM 1890 N N . ASP B 1 62 ? 8.688 -16.047 8.039 1 83.62 62 ASP B N 1
ATOM 1891 C CA . ASP B 1 62 ? 7.34 -15.727 8.5 1 83.62 62 ASP B CA 1
ATOM 1892 C C . ASP B 1 62 ? 6.285 -16.156 7.484 1 83.62 62 ASP B C 1
ATOM 1894 O O . ASP B 1 62 ? 6.512 -17.094 6.711 1 83.62 62 ASP B O 1
ATOM 1898 N N . GLY B 1 63 ? 5.133 -15.688 7.59 1 91.56 63 GLY B N 1
ATOM 1899 C CA . GLY B 1 63 ? 4.043 -16.031 6.691 1 91.56 63 GLY B CA 1
ATOM 1900 C C . GLY B 1 63 ? 4.332 -15.695 5.242 1 91.56 63 GLY B C 1
ATOM 1901 O O . GLY B 1 63 ? 3.814 -16.344 4.332 1 91.56 63 GLY B O 1
ATOM 1902 N N . ALA B 1 64 ? 5.332 -14.82 5.031 1 94.5 64 ALA B N 1
ATOM 1903 C CA . ALA B 1 64 ? 5.645 -14.391 3.668 1 94.5 64 ALA B CA 1
ATOM 1904 C C . ALA B 1 64 ? 6.32 -15.516 2.883 1 94.5 64 ALA B C 1
ATOM 1906 O O . ALA B 1 64 ? 5.918 -15.82 1.758 1 94.5 64 ALA B O 1
ATOM 1907 N N . GLU B 1 65 ? 7.316 -16.141 3.502 1 92.94 65 GLU B N 1
ATOM 1908 C CA . GLU B 1 65 ? 8.055 -17.203 2.826 1 92.94 65 GLU B CA 1
ATOM 1909 C C . GLU B 1 65 ? 7.145 -18.391 2.504 1 92.94 65 GLU B C 1
ATOM 1911 O O . GLU B 1 65 ? 7.234 -18.969 1.421 1 92.94 65 GLU B O 1
ATOM 1916 N N . GLU B 1 66 ? 6.332 -18.688 3.465 1 94.44 66 GLU B N 1
ATOM 1917 C CA . GLU B 1 66 ? 5.375 -19.781 3.242 1 94.44 66 GLU B CA 1
ATOM 1918 C C . GLU B 1 66 ? 4.484 -19.484 2.035 1 94.44 66 GLU B C 1
ATOM 1920 O O . GLU B 1 66 ? 4.281 -20.359 1.188 1 94.44 66 GLU B O 1
ATOM 1925 N N . LEU B 1 67 ? 4.012 -18.359 1.934 1 97.06 67 LEU B N 1
ATOM 1926 C CA . LEU B 1 67 ? 3.098 -18 0.86 1 97.06 67 LEU B CA 1
ATOM 1927 C C . LEU B 1 67 ? 3.832 -17.906 -0.473 1 97.06 67 LEU B C 1
ATOM 1929 O O . LEU B 1 67 ? 3.273 -18.234 -1.52 1 97.06 67 LEU B O 1
ATOM 1933 N N . PHE B 1 68 ? 5.098 -17.453 -0.49 1 96.38 68 PHE B N 1
ATOM 1934 C CA . PHE B 1 68 ? 5.891 -17.438 -1.714 1 96.38 68 PHE B CA 1
ATOM 1935 C C . PHE B 1 68 ? 6.094 -18.859 -2.232 1 96.38 68 PHE B C 1
ATOM 1937 O O . PHE B 1 68 ? 6.004 -19.109 -3.438 1 96.38 68 PHE B O 1
ATOM 1944 N N . SER B 1 69 ? 6.355 -19.766 -1.304 1 94.44 69 SER B N 1
ATOM 1945 C CA . SER B 1 69 ? 6.504 -21.172 -1.69 1 94.44 69 SER B CA 1
ATOM 1946 C C . SER B 1 69 ? 5.223 -21.703 -2.32 1 94.44 69 SER B C 1
ATOM 1948 O O . SER B 1 69 ? 5.273 -22.438 -3.312 1 94.44 69 SER B O 1
ATOM 1950 N N . ARG B 1 70 ? 4.113 -21.312 -1.781 1 95.81 70 ARG B N 1
ATOM 1951 C CA . ARG B 1 70 ? 2.84 -21.734 -2.354 1 95.81 70 ARG B CA 1
ATOM 1952 C C . ARG B 1 70 ? 2.656 -21.172 -3.756 1 95.81 70 ARG B C 1
ATOM 1954 O O . ARG B 1 70 ? 2.145 -21.859 -4.645 1 95.81 70 ARG B O 1
ATOM 1961 N N . LEU B 1 71 ? 3.051 -19.938 -3.984 1 97.12 71 LEU B N 1
ATOM 1962 C CA . LEU B 1 71 ? 2.998 -19.328 -5.316 1 97.12 71 LEU B CA 1
ATOM 1963 C C . LEU B 1 71 ? 3.84 -20.141 -6.305 1 97.12 71 LEU B C 1
ATOM 1965 O O . LEU B 1 71 ? 3.4 -20.406 -7.422 1 97.12 71 LEU B O 1
ATOM 1969 N N . ASP B 1 72 ? 4.973 -20.531 -5.836 1 95.94 72 ASP B N 1
ATOM 1970 C CA . ASP B 1 72 ? 5.922 -21.234 -6.695 1 95.94 72 ASP B CA 1
ATOM 1971 C C . ASP B 1 72 ? 5.352 -22.562 -7.172 1 95.94 72 ASP B C 1
ATOM 1973 O O . ASP B 1 72 ? 5.68 -23.031 -8.266 1 95.94 72 ASP B O 1
ATOM 1977 N N . HIS B 1 73 ? 4.469 -23.094 -6.445 1 95.25 73 HIS B N 1
ATOM 1978 C CA . HIS B 1 73 ? 4.047 -24.469 -6.727 1 95.25 73 HIS B CA 1
ATOM 1979 C C . HIS B 1 73 ? 2.625 -24.5 -7.285 1 95.25 73 HIS B C 1
ATOM 1981 O O . HIS B 1 73 ? 2.182 -25.516 -7.809 1 95.25 73 HIS B O 1
ATOM 1987 N N . ALA B 1 74 ? 1.924 -23.438 -7.16 1 96.62 74 ALA B N 1
ATOM 1988 C CA . ALA B 1 74 ? 0.533 -23.406 -7.605 1 96.62 74 ALA B CA 1
ATOM 1989 C C . ALA B 1 74 ? 0.444 -23.422 -9.133 1 96.62 74 ALA B C 1
ATOM 1991 O O . ALA B 1 74 ? 1.275 -22.812 -9.812 1 96.62 74 ALA B O 1
ATOM 1992 N N . SER B 1 75 ? -0.587 -24.047 -9.648 1 95.94 75 SER B N 1
ATOM 1993 C CA . SER B 1 75 ? -0.786 -24.141 -11.086 1 95.94 75 SER B CA 1
ATOM 1994 C C . SER B 1 75 ? -1.423 -22.875 -11.648 1 95.94 75 SER B C 1
ATOM 1996 O O . SER B 1 75 ? -1.429 -22.656 -12.859 1 95.94 75 SER B O 1
ATOM 1998 N N . GLY B 1 76 ? -1.969 -22.078 -10.867 1 96.94 76 GLY B N 1
ATOM 1999 C CA . GLY B 1 76 ? -2.645 -20.812 -11.125 1 96.94 76 GLY B CA 1
ATOM 2000 C C . GLY B 1 76 ? -2.916 -20.016 -9.859 1 96.94 76 GLY B C 1
ATOM 2001 O O . GLY B 1 76 ? -2.666 -20.5 -8.758 1 96.94 76 GLY B O 1
ATOM 2002 N N . LEU B 1 77 ? -3.375 -18.828 -10.055 1 98.06 77 LEU B N 1
ATOM 2003 C CA . LEU B 1 77 ? -3.541 -17.953 -8.891 1 98.06 77 LEU B CA 1
ATOM 2004 C C . LEU B 1 77 ? -4.785 -17.094 -9.031 1 98.06 77 LEU B C 1
ATOM 2006 O O . LEU B 1 77 ? -5.043 -16.531 -10.109 1 98.06 77 LEU B O 1
ATOM 2010 N N . VAL B 1 78 ? -5.543 -17.031 -7.98 1 98.44 78 VAL B N 1
ATOM 2011 C CA . VAL B 1 78 ? -6.613 -16.047 -7.848 1 98.44 78 VAL B CA 1
ATOM 2012 C C . VAL B 1 78 ? -6.363 -15.172 -6.621 1 98.44 78 VAL B C 1
ATOM 2014 O O . VAL B 1 78 ? -6.141 -15.68 -5.52 1 98.44 78 VAL B O 1
ATOM 2017 N N . LEU B 1 79 ? -6.367 -13.922 -6.824 1 98.81 79 LEU B N 1
ATOM 2018 C CA . LEU B 1 79 ? -6.289 -12.961 -5.723 1 98.81 79 LEU B CA 1
ATOM 2019 C C . LEU B 1 79 ? -7.578 -12.156 -5.613 1 98.81 79 LEU B C 1
ATOM 2021 O O . LEU B 1 79 ? -8.039 -11.578 -6.598 1 98.81 79 LEU B O 1
ATOM 2025 N N . THR B 1 80 ? -8.195 -12.148 -4.496 1 98.75 80 THR B N 1
ATOM 2026 C CA . THR B 1 80 ? -9.297 -11.242 -4.188 1 98.75 80 THR B CA 1
ATOM 2027 C C . THR B 1 80 ? -8.898 -10.25 -3.094 1 98.75 80 THR B C 1
ATOM 2029 O O . THR B 1 80 ? -8.172 -10.609 -2.164 1 98.75 80 THR B O 1
ATOM 2032 N N . ALA B 1 81 ? -9.375 -9.031 -3.227 1 98.44 81 ALA B N 1
ATOM 2033 C CA . ALA B 1 81 ? -8.953 -8.039 -2.242 1 98.44 81 ALA B CA 1
ATOM 2034 C C . ALA B 1 81 ? -9.914 -6.852 -2.205 1 98.44 81 ALA B C 1
ATOM 2036 O O . ALA B 1 81 ? -10.484 -6.477 -3.232 1 98.44 81 ALA B O 1
ATOM 2037 N N . PRO B 1 82 ? -10.086 -6.297 -1.049 1 97.19 82 PRO B N 1
ATOM 2038 C CA . PRO B 1 82 ? -10.727 -4.98 -0.978 1 97.19 82 PRO B CA 1
ATOM 2039 C C . PRO B 1 82 ? -9.781 -3.848 -1.386 1 97.19 82 PRO B C 1
ATOM 2041 O O . PRO B 1 82 ? -8.578 -4.062 -1.528 1 97.19 82 PRO B O 1
ATOM 2044 N N . VAL B 1 83 ? -10.383 -2.705 -1.632 1 96.19 83 VAL B N 1
ATOM 2045 C CA . VAL B 1 83 ? -9.602 -1.499 -1.884 1 96.19 83 VAL B CA 1
ATOM 2046 C C . VAL B 1 83 ? -9.609 -0.605 -0.646 1 96.19 83 VAL B C 1
ATOM 2048 O O . VAL B 1 83 ? -10.68 -0.24 -0.148 1 96.19 83 VAL B O 1
ATOM 2051 N N . TYR B 1 84 ? -8.445 -0.329 -0.088 1 96.56 84 TYR B N 1
ATOM 2052 C CA . TYR B 1 84 ? -8.25 0.609 1.011 1 96.56 84 TYR B CA 1
ATOM 2053 C C . TYR B 1 84 ? -7.473 1.836 0.546 1 96.56 84 TYR B C 1
ATOM 2055 O O . TYR B 1 84 ? -6.301 1.732 0.167 1 96.56 84 TYR B O 1
ATOM 2063 N N . PHE B 1 85 ? -8.156 2.977 0.546 1 95.88 85 PHE B N 1
ATOM 2064 C CA . PHE B 1 85 ? -7.527 4.234 0.162 1 95.88 85 PHE B CA 1
ATOM 2065 C C . PHE B 1 85 ? -6.828 4.105 -1.187 1 95.88 85 PHE B C 1
ATOM 2067 O O . PHE B 1 85 ? -5.645 4.426 -1.312 1 95.88 85 PHE B O 1
ATOM 2074 N N . TYR B 1 86 ? -7.555 3.564 -2.141 1 94.75 86 TYR B N 1
ATOM 2075 C CA . TYR B 1 86 ? -7.18 3.518 -3.549 1 94.75 86 TYR B CA 1
ATOM 2076 C C . TYR B 1 86 ? -6.051 2.521 -3.777 1 94.75 86 TYR B C 1
ATOM 2078 O O . TYR B 1 86 ? -5.316 2.619 -4.762 1 94.75 86 TYR B O 1
ATOM 2086 N N . HIS B 1 87 ? -5.906 1.585 -2.898 1 96.88 87 HIS B N 1
ATOM 2087 C CA . HIS B 1 87 ? -4.914 0.533 -3.094 1 96.88 87 HIS B CA 1
ATOM 2088 C C . HIS B 1 87 ? -5.254 -0.705 -2.27 1 96.88 87 HIS B C 1
ATOM 2090 O O . HIS B 1 87 ? -6.363 -0.817 -1.739 1 96.88 87 HIS B O 1
ATOM 2096 N N . LEU B 1 88 ? -4.352 -1.667 -2.234 1 98.19 88 LEU B N 1
ATOM 2097 C CA . LEU B 1 88 ? -4.512 -2.875 -1.433 1 98.19 88 LEU B CA 1
ATOM 2098 C C . LEU B 1 88 ? -4.352 -2.566 0.052 1 98.19 88 LEU B C 1
ATOM 2100 O O . LEU B 1 88 ? -3.697 -1.588 0.42 1 98.19 88 LEU B O 1
ATOM 2104 N N . PRO B 1 89 ? -4.992 -3.428 0.889 1 98.31 89 PRO B N 1
ATOM 2105 C CA . PRO B 1 89 ? -4.703 -3.289 2.318 1 98.31 89 PRO B CA 1
ATOM 2106 C C . PRO B 1 89 ? -3.215 -3.414 2.637 1 98.31 89 PRO B C 1
ATOM 2108 O O . PRO B 1 89 ? -2.48 -4.086 1.909 1 98.31 89 PRO B O 1
ATOM 2111 N N . SER B 1 90 ? -2.834 -2.822 3.74 1 98.12 90 SER B N 1
ATOM 2112 C CA . SER B 1 90 ? -1.415 -2.689 4.059 1 98.12 90 SER B CA 1
ATOM 2113 C C . SER B 1 90 ? -0.767 -4.055 4.273 1 98.12 90 SER B C 1
ATOM 2115 O O . SER B 1 90 ? 0.411 -4.242 3.959 1 98.12 90 SER B O 1
ATOM 2117 N N . GLN B 1 91 ? -1.469 -5.016 4.797 1 97.44 91 GLN B N 1
ATOM 2118 C CA . GLN B 1 91 ? -0.881 -6.34 4.973 1 97.44 91 GLN B CA 1
ATOM 2119 C C . GLN B 1 91 ? -0.527 -6.969 3.629 1 97.44 91 GLN B C 1
ATOM 2121 O O . GLN B 1 91 ? 0.52 -7.602 3.49 1 97.44 91 GLN B O 1
ATOM 2126 N N . ALA B 1 92 ? -1.438 -6.82 2.691 1 98.44 92 ALA B N 1
ATOM 2127 C CA . ALA B 1 92 ? -1.154 -7.309 1.344 1 98.44 92 ALA B CA 1
ATOM 2128 C C . ALA B 1 92 ? 0.073 -6.617 0.756 1 98.44 92 ALA B C 1
ATOM 2130 O O . ALA B 1 92 ? 0.927 -7.266 0.148 1 98.44 92 ALA B O 1
ATOM 2131 N N . LYS B 1 93 ? 0.116 -5.309 0.938 1 98.5 93 LYS B N 1
ATOM 2132 C CA . LYS B 1 93 ? 1.267 -4.559 0.443 1 98.5 93 LYS B CA 1
ATOM 2133 C C . LYS B 1 93 ? 2.555 -5.016 1.123 1 98.5 93 LYS B C 1
ATOM 2135 O O . LYS B 1 93 ? 3.617 -5.035 0.5 1 98.5 93 LYS B O 1
ATOM 2140 N N . ALA B 1 94 ? 2.488 -5.348 2.408 1 97.75 94 ALA B N 1
ATOM 2141 C CA . ALA B 1 94 ? 3.658 -5.863 3.111 1 97.75 94 ALA B CA 1
ATOM 2142 C C . ALA B 1 94 ? 4.148 -7.164 2.479 1 97.75 94 ALA B C 1
ATOM 2144 O O . ALA B 1 94 ? 5.348 -7.344 2.266 1 97.75 94 ALA B O 1
ATOM 2145 N N . TRP B 1 95 ? 3.223 -8.039 2.186 1 98 95 TRP B N 1
ATOM 2146 C CA . TRP B 1 95 ? 3.561 -9.297 1.525 1 98 95 TRP B CA 1
ATOM 2147 C C . TRP B 1 95 ? 4.246 -9.039 0.188 1 98 95 TRP B C 1
ATOM 2149 O O . TRP B 1 95 ? 5.273 -9.656 -0.117 1 98 95 TRP B O 1
ATOM 2159 N N . ILE B 1 96 ? 3.717 -8.133 -0.549 1 98.44 96 ILE B N 1
ATOM 2160 C CA . ILE B 1 96 ? 4.254 -7.773 -1.857 1 98.44 96 ILE B CA 1
ATOM 2161 C C . ILE B 1 96 ? 5.648 -7.18 -1.696 1 98.44 96 ILE B C 1
ATOM 2163 O O . ILE B 1 96 ? 6.586 -7.574 -2.396 1 98.44 96 ILE B O 1
ATOM 2167 N N . ASP B 1 97 ? 5.828 -6.27 -0.749 1 97.88 97 ASP B N 1
ATOM 2168 C CA . ASP B 1 97 ? 7.125 -5.637 -0.539 1 97.88 97 ASP B CA 1
ATOM 2169 C C . ASP B 1 97 ? 8.188 -6.668 -0.162 1 97.88 97 ASP B C 1
ATOM 2171 O O . ASP B 1 97 ? 9.352 -6.531 -0.539 1 97.88 97 ASP B O 1
ATOM 2175 N N . ARG B 1 98 ? 7.816 -7.688 0.528 1 97.19 98 ARG B N 1
ATOM 2176 C CA . ARG B 1 98 ? 8.727 -8.727 0.99 1 97.19 98 ARG B CA 1
ATOM 2177 C C . ARG B 1 98 ? 9.25 -9.555 -0.18 1 97.19 98 ARG B C 1
ATOM 2179 O O . ARG B 1 98 ? 10.234 -10.281 -0.043 1 97.19 98 ARG B O 1
ATOM 2186 N N . SER B 1 99 ? 8.578 -9.469 -1.297 1 97.19 99 SER B N 1
ATOM 2187 C CA . SER B 1 99 ? 9.023 -10.234 -2.457 1 97.19 99 SER B CA 1
ATOM 2188 C C . SER B 1 99 ? 10.242 -9.602 -3.107 1 97.19 99 SER B C 1
ATOM 2190 O O . SER B 1 99 ? 10.773 -10.117 -4.094 1 97.19 99 SER B O 1
ATOM 2192 N N . GLN B 1 100 ? 10.688 -8.477 -2.568 1 96.5 100 GLN B N 1
ATOM 2193 C CA . GLN B 1 100 ? 11.922 -7.855 -3.053 1 96.5 100 GLN B CA 1
ATOM 2194 C C . GLN B 1 100 ? 13.062 -8.859 -3.1 1 96.5 100 GLN B C 1
ATOM 2196 O O . GLN B 1 100 ? 13.883 -8.836 -4.02 1 96.5 100 GLN B O 1
ATOM 2201 N N . SER B 1 101 ? 13.133 -9.742 -2.133 1 95.5 101 SER B N 1
ATOM 2202 C CA . SER B 1 101 ? 14.18 -10.758 -2.098 1 95.5 101 SER B CA 1
ATOM 2203 C C . SER B 1 101 ? 14.109 -11.664 -3.32 1 95.5 101 SER B C 1
ATOM 2205 O O . SER B 1 101 ? 15.141 -11.977 -3.926 1 95.5 101 SER B O 1
ATOM 2207 N N . ARG B 1 102 ? 12.906 -12.055 -3.721 1 96.19 102 ARG B N 1
ATOM 2208 C CA . ARG B 1 102 ? 12.734 -12.891 -4.898 1 96.19 102 ARG B CA 1
ATOM 2209 C C . ARG B 1 102 ? 13.055 -12.125 -6.176 1 96.19 102 ARG B C 1
ATOM 2211 O O . ARG B 1 102 ? 13.602 -12.688 -7.125 1 96.19 102 ARG B O 1
ATOM 2218 N N . TYR B 1 103 ? 12.648 -10.883 -6.168 1 96.62 103 TYR B N 1
ATOM 2219 C CA . TYR B 1 103 ? 13.008 -10.016 -7.285 1 96.62 103 TYR B CA 1
ATOM 2220 C C . TYR B 1 103 ? 14.523 -9.961 -7.465 1 96.62 103 TYR B C 1
ATOM 2222 O O . TYR B 1 103 ? 15.031 -10.148 -8.578 1 96.62 103 TYR B O 1
ATOM 2230 N N . MET B 1 104 ? 15.234 -9.75 -6.34 1 96 104 MET B N 1
ATOM 2231 C CA . MET B 1 104 ? 16.688 -9.656 -6.391 1 96 104 MET B CA 1
ATOM 2232 C C . MET B 1 104 ? 17.312 -10.984 -6.82 1 96 104 MET B C 1
ATOM 2234 O O . MET B 1 104 ? 18.297 -11.008 -7.559 1 96 104 MET B O 1
ATOM 2238 N N . ALA B 1 105 ? 16.766 -12.031 -6.367 1 95.81 105 ALA B N 1
ATOM 2239 C CA . ALA B 1 105 ? 17.25 -13.352 -6.777 1 95.81 105 ALA B CA 1
ATOM 2240 C C . ALA B 1 105 ? 17.125 -13.531 -8.289 1 95.81 105 ALA B C 1
ATOM 2242 O O . ALA B 1 105 ? 18.047 -14.055 -8.93 1 95.81 105 ALA B O 1
ATOM 2243 N N . ARG B 1 106 ? 16.062 -13.086 -8.812 1 95.06 106 ARG B N 1
ATOM 2244 C CA . ARG B 1 106 ? 15.859 -13.172 -10.258 1 95.06 106 ARG B CA 1
ATOM 2245 C C . ARG B 1 106 ? 16.844 -12.281 -11.008 1 95.06 106 ARG B C 1
ATOM 2247 O O . ARG B 1 106 ? 17.438 -12.703 -12.008 1 95.06 106 ARG B O 1
ATOM 2254 N N . GLN B 1 107 ? 17 -11.109 -10.516 1 92.75 107 GLN B N 1
ATOM 2255 C CA . GLN B 1 107 ? 17.906 -10.156 -11.148 1 92.75 107 GLN B CA 1
ATOM 2256 C C . GLN B 1 107 ? 19.344 -10.656 -11.133 1 92.75 107 GLN B C 1
ATOM 2258 O O . GLN B 1 107 ? 20.109 -10.375 -12.055 1 92.75 107 GLN B O 1
ATOM 2263 N N . SER B 1 108 ? 19.672 -11.414 -10.102 1 93.12 108 SER B N 1
ATOM 2264 C CA . SER B 1 108 ? 21.047 -11.891 -9.938 1 93.12 108 SER B CA 1
ATOM 2265 C C . SER B 1 108 ? 21.234 -13.258 -10.594 1 93.12 108 SER B C 1
ATOM 2267 O O . SER B 1 108 ? 22.312 -13.836 -10.531 1 93.12 108 SER B O 1
ATOM 2269 N N . GLY B 1 109 ? 20.156 -13.789 -11.102 1 93.25 109 GLY B N 1
ATOM 2270 C CA . GLY B 1 109 ? 20.234 -15.062 -11.789 1 93.25 109 GLY B CA 1
ATOM 2271 C C . GLY B 1 109 ? 20.141 -16.25 -10.859 1 93.25 109 GLY B C 1
ATOM 2272 O O . GLY B 1 109 ? 20.375 -17.391 -11.273 1 93.25 109 GLY B O 1
ATOM 2273 N N . LEU B 1 110 ? 19.875 -16 -9.664 1 93.31 110 LEU B N 1
ATOM 2274 C CA . LEU B 1 110 ? 19.781 -17.062 -8.672 1 93.31 110 LEU B CA 1
ATOM 2275 C C . LEU B 1 110 ? 18.438 -17.781 -8.773 1 93.31 110 LEU B C 1
ATOM 2277 O O . LEU B 1 110 ? 18.297 -18.906 -8.266 1 93.31 110 LEU B O 1
ATOM 2281 N N . ARG B 1 111 ? 17.531 -17.125 -9.367 1 91.06 111 ARG B N 1
ATOM 2282 C CA . ARG B 1 111 ? 16.219 -17.688 -9.656 1 91.06 111 ARG B CA 1
ATOM 2283 C C . ARG B 1 111 ? 15.891 -17.609 -11.141 1 91.06 111 ARG B C 1
ATOM 2285 O O . ARG B 1 111 ? 15.805 -16.516 -11.703 1 91.06 111 ARG B O 1
ATOM 2292 N N . ALA B 1 112 ? 15.672 -18.719 -11.711 1 91.44 112 ALA B N 1
ATOM 2293 C CA . ALA B 1 112 ? 15.359 -18.766 -13.133 1 91.44 112 ALA B CA 1
ATOM 2294 C C . ALA B 1 112 ? 13.852 -18.656 -13.367 1 91.44 112 ALA B C 1
ATOM 2296 O O . ALA B 1 112 ? 13.062 -19.219 -12.602 1 91.44 112 ALA B O 1
ATOM 2297 N N . PRO B 1 113 ? 13.562 -17.938 -14.43 1 90.94 113 PRO B N 1
ATOM 2298 C CA . PRO B 1 113 ? 12.141 -17.891 -14.75 1 90.94 113 PRO B CA 1
ATOM 2299 C C . PRO B 1 113 ? 11.57 -19.266 -15.117 1 90.94 113 PRO B C 1
ATOM 2301 O O . PRO B 1 113 ? 12.258 -20.078 -15.742 1 90.94 113 PRO B O 1
ATOM 2304 N N . GLY B 1 114 ? 10.438 -19.531 -14.617 1 93.56 114 GLY B N 1
ATOM 2305 C CA . GLY B 1 114 ? 9.703 -20.719 -15.008 1 93.56 114 GLY B CA 1
ATOM 2306 C C . GLY B 1 114 ? 8.633 -20.438 -16.047 1 93.56 114 GLY B C 1
ATOM 2307 O O . GLY B 1 114 ? 8.648 -19.406 -16.703 1 93.56 114 GLY B O 1
ATOM 2308 N N . ALA B 1 115 ? 7.84 -21.484 -16.312 1 95.06 115 ALA B N 1
ATOM 2309 C CA . ALA B 1 115 ? 6.707 -21.312 -17.219 1 95.06 115 ALA B CA 1
ATOM 2310 C C . ALA B 1 115 ? 5.707 -20.297 -16.656 1 95.06 115 ALA B C 1
ATOM 2312 O O . ALA B 1 115 ? 5.422 -20.297 -15.461 1 95.06 115 ALA B O 1
ATOM 2313 N N . GLU B 1 116 ? 5.281 -19.469 -17.5 1 97.19 116 GLU B N 1
ATOM 2314 C CA . GLU B 1 116 ? 4.285 -18.484 -17.109 1 97.19 116 GLU B CA 1
ATOM 2315 C C . GLU B 1 116 ? 2.947 -19.141 -16.781 1 97.19 116 GLU B C 1
ATOM 2317 O O . GLU B 1 116 ? 2.471 -19.984 -17.547 1 97.19 116 GLU B O 1
ATOM 2322 N N . ARG B 1 117 ? 2.42 -18.859 -15.742 1 97.44 117 ARG B N 1
ATOM 2323 C CA . ARG B 1 117 ? 1.106 -19.328 -15.32 1 97.44 117 ARG B CA 1
ATOM 2324 C C . ARG B 1 117 ? 0.115 -18.172 -15.227 1 97.44 117 ARG B C 1
ATOM 2326 O O . ARG B 1 117 ? 0.508 -17.016 -15.258 1 97.44 117 ARG B O 1
ATOM 2333 N N . LEU B 1 118 ? -1.178 -18.516 -15.156 1 97.81 118 LEU B N 1
ATOM 2334 C CA . LEU B 1 118 ? -2.213 -17.484 -15.227 1 97.81 118 LEU B CA 1
ATOM 2335 C C . LEU B 1 118 ? -2.678 -17.094 -13.828 1 97.81 118 LEU B C 1
ATOM 2337 O O . LEU B 1 118 ? -2.787 -17.938 -12.938 1 97.81 118 LEU B O 1
ATOM 2341 N N . ALA B 1 119 ? -2.93 -15.844 -13.688 1 98.5 119 ALA B N 1
ATOM 2342 C CA . ALA B 1 119 ? -3.535 -15.305 -12.469 1 98.5 119 ALA B CA 1
ATOM 2343 C C . ALA B 1 119 ? -4.828 -14.562 -12.781 1 98.5 119 ALA B C 1
ATOM 2345 O O . ALA B 1 119 ? -4.965 -13.961 -13.852 1 98.5 119 ALA B O 1
ATOM 2346 N N . TYR B 1 120 ? -5.734 -14.609 -11.914 1 98.5 120 TYR B N 1
ATOM 2347 C CA . TYR B 1 120 ? -6.969 -13.828 -11.93 1 98.5 120 TYR B CA 1
ATOM 2348 C C . TYR B 1 120 ? -7.086 -12.969 -10.688 1 98.5 120 TYR B C 1
ATOM 2350 O O . TYR B 1 120 ? -6.645 -13.359 -9.602 1 98.5 120 TYR B O 1
ATOM 2358 N N . VAL B 1 121 ? -7.691 -11.805 -10.891 1 98.62 121 VAL B N 1
ATOM 2359 C CA . VAL B 1 121 ? -7.785 -10.844 -9.797 1 98.62 121 VAL B CA 1
ATOM 2360 C C . VAL B 1 121 ? -9.219 -10.344 -9.664 1 98.62 121 VAL B C 1
ATOM 2362 O O . VAL B 1 121 ? -9.883 -10.062 -10.672 1 98.62 121 VAL B O 1
ATOM 2365 N N . VAL B 1 122 ? -9.711 -10.297 -8.43 1 98.19 122 VAL B N 1
ATOM 2366 C CA . VAL B 1 122 ? -10.992 -9.68 -8.102 1 98.19 122 VAL B CA 1
ATOM 2367 C C . VAL B 1 122 ? -10.789 -8.586 -7.062 1 98.19 122 VAL B C 1
ATOM 2369 O O . VAL B 1 122 ? -10.43 -8.867 -5.918 1 98.19 122 VAL B O 1
ATOM 2372 N N . LEU B 1 123 ? -11.023 -7.398 -7.453 1 97.5 123 LEU B N 1
ATOM 2373 C CA . LEU B 1 123 ? -10.93 -6.266 -6.535 1 97.5 123 LEU B CA 1
ATOM 2374 C C . LEU B 1 123 ? -12.32 -5.73 -6.195 1 97.5 123 LEU B C 1
ATOM 2376 O O . LEU B 1 123 ? -13.164 -5.574 -7.082 1 97.5 123 LEU B O 1
ATOM 2380 N N . VAL B 1 124 ? -12.516 -5.465 -4.918 1 95.5 124 VAL B N 1
ATOM 2381 C CA . VAL B 1 124 ? -13.82 -5.039 -4.422 1 95.5 124 VAL B CA 1
ATOM 2382 C C . VAL B 1 124 ? -13.703 -3.664 -3.764 1 95.5 124 VAL B C 1
ATOM 2384 O O . VAL B 1 124 ? -12.93 -3.486 -2.824 1 95.5 124 VAL B O 1
ATOM 2387 N N . ALA B 1 125 ? -14.492 -2.727 -4.254 1 92.38 125 ALA B N 1
ATOM 2388 C CA . ALA B 1 125 ? -14.484 -1.38 -3.686 1 92.38 125 ALA B CA 1
ATOM 2389 C C . ALA B 1 125 ? -15.875 -0.984 -3.201 1 92.38 125 ALA B C 1
ATOM 2391 O O . ALA B 1 125 ? -16.891 -1.39 -3.785 1 92.38 125 ALA B O 1
ATOM 2392 N N . GLY B 1 126 ? -15.883 -0.253 -2.15 1 83.88 126 GLY B N 1
ATOM 2393 C CA . GLY B 1 126 ? -17.141 0.292 -1.676 1 83.88 126 GLY B CA 1
ATOM 2394 C C . GLY B 1 126 ? -17.641 1.459 -2.508 1 83.88 126 GLY B C 1
ATOM 2395 O O . GLY B 1 126 ? -18.844 1.587 -2.754 1 83.88 126 GLY B O 1
ATOM 2396 N N . ARG B 1 127 ? -16.766 2.283 -2.896 1 75.06 127 ARG B N 1
ATOM 2397 C CA . ARG B 1 127 ? -17.125 3.469 -3.67 1 75.06 127 ARG B CA 1
ATOM 2398 C C . ARG B 1 127 ? -17.625 3.086 -5.062 1 75.06 127 ARG B C 1
ATOM 2400 O O . ARG B 1 127 ? -17.125 2.135 -5.664 1 75.06 127 ARG B O 1
ATOM 2407 N N . THR B 1 128 ? -18.547 3.875 -5.395 1 74.75 128 THR B N 1
ATOM 2408 C CA . THR B 1 128 ? -19.156 3.602 -6.691 1 74.75 128 THR B CA 1
ATOM 2409 C C . THR B 1 128 ? -18.438 4.375 -7.797 1 74.75 128 THR B C 1
ATOM 2411 O O . THR B 1 128 ? -18.531 4.016 -8.969 1 74.75 128 THR B O 1
ATOM 2414 N N . ARG B 1 129 ? -18 5.547 -7.34 1 66.56 129 ARG B N 1
ATOM 2415 C CA . ARG B 1 129 ? -17.422 6.438 -8.336 1 66.56 129 ARG B CA 1
ATOM 2416 C C . ARG B 1 129 ? -15.922 6.609 -8.109 1 66.56 129 ARG B C 1
ATOM 2418 O O . ARG B 1 129 ? -15.414 6.316 -7.02 1 66.56 129 ARG B O 1
ATOM 2425 N N . GLY B 1 130 ? -15.305 6.895 -9.156 1 65.81 130 GLY B N 1
ATOM 2426 C CA . GLY B 1 130 ? -13.875 7.164 -9.141 1 65.81 130 GLY B CA 1
ATOM 2427 C C . GLY B 1 130 ? -13.125 6.457 -10.258 1 65.81 130 GLY B C 1
ATOM 2428 O O . GLY B 1 130 ? -13.102 5.227 -10.312 1 65.81 130 GLY B O 1
ATOM 2429 N N . GLU B 1 131 ? -12.789 7.047 -11.367 1 58.72 131 GLU B N 1
ATOM 2430 C CA . GLU B 1 131 ? -12.156 6.539 -12.586 1 58.72 131 GLU B CA 1
ATOM 2431 C C . GLU B 1 131 ? -10.836 5.836 -12.266 1 58.72 131 GLU B C 1
ATOM 2433 O O . GLU B 1 131 ? -10.445 4.902 -12.969 1 58.72 131 GLU B O 1
ATOM 2438 N N . ASN B 1 132 ? -10.227 6.086 -11.078 1 73.94 132 ASN B N 1
ATOM 2439 C CA . ASN B 1 132 ? -8.859 5.613 -10.906 1 73.94 132 ASN B CA 1
ATOM 2440 C C . ASN B 1 132 ? -8.719 4.738 -9.664 1 73.94 132 ASN B C 1
ATOM 2442 O O . ASN B 1 132 ? -7.617 4.555 -9.141 1 73.94 132 ASN B O 1
ATOM 2446 N N . LEU B 1 133 ? -9.852 4.047 -9.414 1 75.31 133 LEU B N 1
ATOM 2447 C CA . LEU B 1 133 ? -9.906 3.32 -8.148 1 75.31 133 LEU B CA 1
ATOM 2448 C C . LEU B 1 133 ? -8.945 2.141 -8.164 1 75.31 133 LEU B C 1
ATOM 2450 O O . LEU B 1 133 ? -8.305 1.846 -7.148 1 75.31 133 LEU B O 1
ATOM 2454 N N . PHE B 1 134 ? -8.766 1.617 -9.328 1 84.56 134 PHE B N 1
ATOM 2455 C CA . PHE B 1 134 ? -8 0.38 -9.398 1 84.56 134 PHE B CA 1
ATOM 2456 C C . PHE B 1 134 ? -6.68 0.603 -10.125 1 84.56 134 PHE B C 1
ATOM 2458 O O . PHE B 1 134 ? -5.82 -0.279 -10.148 1 84.56 134 PHE B O 1
ATOM 2465 N N . THR B 1 135 ? -6.512 1.778 -10.625 1 85.81 135 THR B N 1
ATOM 2466 C CA . THR B 1 135 ? -5.391 2.086 -11.5 1 85.81 135 THR B CA 1
ATOM 2467 C C . THR B 1 135 ? -4.066 1.941 -10.758 1 85.81 135 THR B C 1
ATOM 2469 O O . THR B 1 135 ? -3.072 1.485 -11.328 1 85.81 135 THR B O 1
ATOM 2472 N N . GLY B 1 136 ? -4.055 2.293 -9.547 1 90.69 136 GLY B N 1
ATOM 2473 C CA . GLY B 1 136 ? -2.828 2.23 -8.766 1 90.69 136 GLY B CA 1
ATOM 2474 C C . GLY B 1 136 ? -2.477 0.823 -8.32 1 90.69 136 GLY B C 1
ATOM 2475 O O . GLY B 1 136 ? -1.319 0.538 -8.008 1 90.69 136 GLY B O 1
ATOM 2476 N N . ILE B 1 137 ? -3.428 -0.053 -8.359 1 95.94 137 ILE B N 1
ATOM 2477 C CA . ILE B 1 137 ? -3.254 -1.396 -7.816 1 95.94 137 ILE B CA 1
ATOM 2478 C C . ILE B 1 137 ? -2.629 -2.303 -8.875 1 95.94 137 ILE B C 1
ATOM 2480 O O . ILE B 1 137 ? -1.751 -3.113 -8.57 1 95.94 137 ILE B O 1
ATOM 2484 N N . MET B 1 138 ? -2.996 -2.148 -10.07 1 95.31 138 MET B N 1
ATOM 2485 C CA . MET B 1 138 ? -2.707 -3.119 -11.125 1 95.31 138 MET B CA 1
ATOM 2486 C C . MET B 1 138 ? -1.214 -3.168 -11.422 1 95.31 138 MET B C 1
ATOM 2488 O O . MET B 1 138 ? -0.632 -4.25 -11.523 1 95.31 138 MET B O 1
ATOM 2492 N N . PRO B 1 139 ? -0.536 -1.999 -11.539 1 94.69 139 PRO B N 1
ATOM 2493 C CA . PRO B 1 139 ? 0.909 -2.105 -11.758 1 94.69 139 PRO B CA 1
ATOM 2494 C C . PRO B 1 139 ? 1.625 -2.822 -10.617 1 94.69 139 PRO B C 1
ATOM 2496 O O . PRO B 1 139 ? 2.564 -3.586 -10.852 1 94.69 139 PRO B O 1
ATOM 2499 N N . THR B 1 140 ? 1.206 -2.58 -9.406 1 96.69 140 THR B N 1
ATOM 2500 C CA . THR B 1 140 ? 1.777 -3.258 -8.242 1 96.69 140 THR B CA 1
ATOM 2501 C C . THR B 1 140 ? 1.612 -4.77 -8.367 1 96.69 140 THR B C 1
ATOM 2503 O O . THR B 1 140 ? 2.584 -5.52 -8.234 1 96.69 140 THR B O 1
ATOM 2506 N N . LEU B 1 141 ? 0.417 -5.199 -8.711 1 98 141 LEU B N 1
ATOM 2507 C CA . LEU B 1 141 ? 0.137 -6.629 -8.812 1 98 141 LEU B CA 1
ATOM 2508 C C . LEU B 1 141 ? 0.878 -7.246 -9.992 1 98 141 LEU B C 1
ATOM 2510 O O . LEU B 1 141 ? 1.425 -8.344 -9.883 1 98 141 LEU B O 1
ATOM 2514 N N . ARG B 1 142 ? 0.906 -6.562 -11.086 1 96.81 142 ARG B N 1
ATOM 2515 C CA . ARG B 1 142 ? 1.574 -7.09 -12.273 1 96.81 142 ARG B CA 1
ATOM 2516 C C . ARG B 1 142 ? 3.057 -7.328 -12 1 96.81 142 ARG B C 1
ATOM 2518 O O . ARG B 1 142 ? 3.58 -8.406 -12.289 1 96.81 142 ARG B O 1
ATOM 2525 N N . TYR B 1 143 ? 3.672 -6.395 -11.414 1 95 143 TYR B N 1
ATOM 2526 C CA . TYR B 1 143 ? 5.102 -6.508 -11.164 1 95 143 TYR B CA 1
ATOM 2527 C C . TYR B 1 143 ? 5.391 -7.582 -10.117 1 95 143 TYR B C 1
ATOM 2529 O O . TYR B 1 143 ? 6.32 -8.375 -10.273 1 95 143 TYR B O 1
ATOM 2537 N N . PHE B 1 144 ? 4.617 -7.586 -9.148 1 98.12 144 PHE B N 1
ATOM 2538 C CA . PHE B 1 144 ? 4.738 -8.602 -8.109 1 98.12 144 PHE B CA 1
ATOM 2539 C C . PHE B 1 144 ? 4.602 -10 -8.703 1 98.12 144 PHE B C 1
ATOM 2541 O O . PHE B 1 144 ? 5.449 -10.867 -8.477 1 98.12 144 PHE B O 1
ATOM 2548 N N . LEU B 1 145 ? 3.564 -10.211 -9.477 1 98.62 145 LEU B N 1
ATOM 2549 C CA . LEU B 1 145 ? 3.225 -11.547 -9.969 1 98.62 145 LEU B CA 1
ATOM 2550 C C . LEU B 1 145 ? 4.227 -12.008 -11.016 1 98.62 145 LEU B C 1
ATOM 2552 O O . LEU B 1 145 ? 4.5 -13.203 -11.141 1 98.62 145 LEU B O 1
ATOM 2556 N N . GLN B 1 146 ? 4.809 -11.062 -11.719 1 97.38 146 GLN B N 1
ATOM 2557 C CA . GLN B 1 146 ? 5.836 -11.391 -12.703 1 97.38 146 GLN B CA 1
ATOM 2558 C C . GLN B 1 146 ? 7.043 -12.047 -12.039 1 97.38 146 GLN B C 1
ATOM 2560 O O . GLN B 1 146 ? 7.684 -12.922 -12.633 1 97.38 146 GLN B O 1
ATOM 2565 N N . ILE B 1 147 ? 7.355 -11.641 -10.867 1 97.38 147 ILE B N 1
ATOM 2566 C CA . ILE B 1 147 ? 8.469 -12.227 -10.125 1 97.38 147 ILE B CA 1
ATOM 2567 C C . ILE B 1 147 ? 8.266 -13.734 -9.992 1 97.38 147 ILE B C 1
ATOM 2569 O O . ILE B 1 147 ? 9.234 -14.5 -10.008 1 97.38 147 ILE B O 1
ATOM 2573 N N . PHE B 1 148 ? 7.047 -14.156 -9.938 1 97.94 148 PHE B N 1
ATOM 2574 C CA . PHE B 1 148 ? 6.723 -15.547 -9.664 1 97.94 148 PHE B CA 1
ATOM 2575 C C . PHE B 1 148 ? 6.211 -16.234 -10.93 1 97.94 148 PHE B C 1
ATOM 2577 O O . PHE B 1 148 ? 5.582 -17.297 -10.852 1 97.94 148 PHE B O 1
ATOM 2584 N N . ASP B 1 149 ? 6.344 -15.547 -12.062 1 98.19 149 ASP B N 1
ATOM 2585 C CA . ASP B 1 149 ? 6.043 -16.109 -13.375 1 98.19 149 ASP B CA 1
ATOM 2586 C C . ASP B 1 149 ? 4.535 -16.25 -13.57 1 98.19 149 ASP B C 1
ATOM 2588 O O . ASP B 1 149 ? 4.066 -17.281 -14.078 1 98.19 149 ASP B O 1
ATOM 2592 N N . TYR B 1 150 ? 3.811 -15.281 -13.07 1 98.56 150 TYR B N 1
ATOM 2593 C CA . TYR B 1 150 ? 2.381 -15.188 -13.344 1 98.56 150 TYR B CA 1
ATOM 2594 C C . TYR B 1 150 ? 2.072 -14.023 -14.266 1 98.56 150 TYR B C 1
ATOM 2596 O O . TYR B 1 150 ? 2.74 -12.984 -14.211 1 98.56 150 TYR B O 1
ATOM 2604 N N . ARG B 1 151 ? 1.099 -14.18 -15.055 1 98.19 151 ARG B N 1
ATOM 2605 C CA . ARG B 1 151 ? 0.481 -13.102 -15.82 1 98.19 151 ARG B CA 1
ATOM 2606 C C . ARG B 1 151 ? -0.996 -12.953 -15.469 1 98.19 151 ARG B C 1
ATOM 2608 O O . ARG B 1 151 ? -1.721 -13.953 -15.391 1 98.19 151 ARG B O 1
ATOM 2615 N N . ILE B 1 152 ? -1.379 -11.758 -15.266 1 98.38 152 ILE B N 1
ATOM 2616 C CA . ILE B 1 152 ? -2.797 -11.531 -15.016 1 98.38 152 ILE B CA 1
ATOM 2617 C C . ILE B 1 152 ? -3.588 -11.711 -16.312 1 98.38 152 ILE B C 1
ATOM 2619 O O . ILE B 1 152 ? -3.42 -10.938 -17.266 1 98.38 152 ILE B O 1
ATOM 2623 N N . GLU B 1 153 ? -4.387 -12.664 -16.297 1 98.31 153 GLU B N 1
ATOM 2624 C CA . GLU B 1 153 ? -5.211 -12.938 -17.469 1 98.31 153 GLU B CA 1
ATOM 2625 C C . GLU B 1 153 ? -6.449 -12.047 -17.5 1 98.31 153 GLU B C 1
ATOM 2627 O O . GLU B 1 153 ? -6.789 -11.477 -18.547 1 98.31 153 GLU B O 1
ATOM 2632 N N . LYS B 1 154 ? -7.125 -11.984 -16.391 1 97.81 154 LYS B N 1
ATOM 2633 C CA . LYS B 1 154 ? -8.328 -11.164 -16.25 1 97.81 154 LYS B CA 1
ATOM 2634 C C . LYS B 1 154 ? -8.445 -10.602 -14.836 1 97.81 154 LYS B C 1
ATOM 2636 O O . LYS B 1 154 ? -8.109 -11.273 -13.859 1 97.81 154 LYS B O 1
ATOM 2641 N N . ALA B 1 155 ? -8.891 -9.406 -14.812 1 97 155 ALA B N 1
ATOM 2642 C CA . ALA B 1 155 ? -9.211 -8.742 -13.547 1 97 155 ALA B CA 1
ATOM 2643 C C . ALA B 1 155 ? -10.664 -8.281 -13.516 1 97 155 ALA B C 1
ATOM 2645 O O . ALA B 1 155 ? -11.164 -7.738 -14.508 1 97 155 ALA B O 1
ATOM 2646 N N . LEU B 1 156 ? -11.305 -8.594 -12.469 1 96.5 156 LEU B N 1
ATOM 2647 C CA . LEU B 1 156 ? -12.672 -8.141 -12.219 1 96.5 156 LEU B CA 1
ATOM 2648 C C . LEU B 1 156 ? -12.688 -7.012 -11.195 1 96.5 156 LEU B C 1
ATOM 2650 O O . LEU B 1 156 ? -12.125 -7.152 -10.102 1 96.5 156 LEU B O 1
ATOM 2654 N N . PHE B 1 157 ? -13.281 -5.906 -11.562 1 95.44 157 PHE B N 1
ATOM 2655 C CA . PHE B 1 157 ? -13.414 -4.75 -10.688 1 95.44 157 PHE B CA 1
ATOM 2656 C C . PHE B 1 157 ? -14.859 -4.574 -10.234 1 95.44 157 PHE B C 1
ATOM 2658 O O . PHE B 1 157 ? -15.727 -4.223 -11.031 1 95.44 157 PHE B O 1
ATOM 2665 N N . LEU B 1 158 ? -15.086 -4.875 -8.977 1 93.38 158 LEU B N 1
ATOM 2666 C CA . LEU B 1 158 ? -16.422 -4.762 -8.406 1 93.38 158 LEU B CA 1
ATOM 2667 C C . LEU B 1 158 ? -16.562 -3.482 -7.582 1 93.38 158 LEU B C 1
ATOM 2669 O O . LEU B 1 158 ? -15.742 -3.221 -6.695 1 93.38 158 LEU B O 1
ATOM 2673 N N . ARG B 1 159 ? -17.609 -2.697 -7.816 1 91 159 ARG B N 1
ATOM 2674 C CA . ARG B 1 159 ? -17.797 -1.405 -7.168 1 91 159 ARG B CA 1
ATOM 2675 C C . ARG B 1 159 ? -19.094 -1.387 -6.363 1 91 159 ARG B C 1
ATOM 2677 O O . ARG B 1 159 ? -20 -2.189 -6.613 1 91 159 ARG B O 1
ATOM 2684 N N . GLY B 1 160 ? -19.094 -0.521 -5.398 1 88.69 160 GLY B N 1
ATOM 2685 C CA . GLY B 1 160 ? -20.312 -0.264 -4.648 1 88.69 160 GLY B CA 1
ATOM 2686 C C . GLY B 1 160 ? -20.641 -1.352 -3.643 1 88.69 160 GLY B C 1
ATOM 2687 O O . GLY B 1 160 ? -21.797 -1.521 -3.254 1 88.69 160 GLY B O 1
ATOM 2688 N N . LEU B 1 161 ? -19.688 -2.17 -3.346 1 88.19 161 LEU B N 1
ATOM 2689 C CA . LEU B 1 161 ? -19.891 -3.248 -2.381 1 88.19 161 LEU B CA 1
ATOM 2690 C C . LEU B 1 161 ? -19.141 -2.953 -1.081 1 88.19 161 LEU B C 1
ATOM 2692 O O . LEU B 1 161 ? -17.984 -3.318 -0.928 1 88.19 161 LEU B O 1
ATOM 2696 N N . ASP B 1 162 ? -19.797 -2.338 -0.156 1 83.12 162 ASP B N 1
ATOM 2697 C CA . ASP B 1 162 ? -19.156 -1.883 1.067 1 83.12 162 ASP B CA 1
ATOM 2698 C C . ASP B 1 162 ? -19.547 -2.75 2.258 1 83.12 162 ASP B C 1
ATOM 2700 O O . ASP B 1 162 ? -18.703 -3.105 3.084 1 83.12 162 ASP B O 1
ATOM 2704 N N . GLY B 1 163 ? -20.766 -3.068 2.291 1 85.75 163 GLY B N 1
ATOM 2705 C CA . GLY B 1 163 ? -21.219 -3.943 3.361 1 85.75 163 GLY B CA 1
ATOM 2706 C C . GLY B 1 163 ? -20.703 -5.363 3.23 1 85.75 163 GLY B C 1
ATOM 2707 O O . GLY B 1 163 ? -20.5 -5.855 2.117 1 85.75 163 GLY B O 1
ATOM 2708 N N . ALA B 1 164 ? -20.562 -6.051 4.32 1 84.19 164 ALA B N 1
ATOM 2709 C CA . ALA B 1 164 ? -19.938 -7.371 4.348 1 84.19 164 ALA B CA 1
ATOM 2710 C C . ALA B 1 164 ? -20.719 -8.359 3.486 1 84.19 164 ALA B C 1
ATOM 2712 O O . ALA B 1 164 ? -20.141 -9.273 2.895 1 84.19 164 ALA B O 1
ATOM 2713 N N . ASP B 1 165 ? -21.984 -8.148 3.307 1 87.62 165 ASP B N 1
ATOM 2714 C CA . ASP B 1 165 ? -22.828 -9.125 2.617 1 87.62 165 ASP B CA 1
ATOM 2715 C C . ASP B 1 165 ? -23.25 -8.617 1.241 1 87.62 165 ASP B C 1
ATOM 2717 O O . ASP B 1 165 ? -24.062 -9.25 0.562 1 87.62 165 ASP B O 1
ATOM 2721 N N . ASP B 1 166 ? -22.734 -7.5 0.833 1 91 166 ASP B N 1
ATOM 2722 C CA . ASP B 1 166 ? -23.172 -6.875 -0.413 1 91 166 ASP B CA 1
ATOM 2723 C C . ASP B 1 166 ? -22.906 -7.793 -1.606 1 91 166 ASP B C 1
ATOM 2725 O O . ASP B 1 166 ? -23.75 -7.918 -2.498 1 91 166 ASP B O 1
ATOM 2729 N N . PHE B 1 167 ? -21.75 -8.422 -1.564 1 92.94 167 PHE B N 1
ATOM 2730 C CA . PHE B 1 167 ? -21.375 -9.297 -2.668 1 92.94 167 PHE B CA 1
ATOM 2731 C C . PHE B 1 167 ? -22.359 -10.453 -2.791 1 92.94 167 PHE B C 1
ATOM 2733 O O . PHE B 1 167 ? -22.844 -10.758 -3.887 1 92.94 167 PHE B O 1
ATOM 2740 N N . SER B 1 168 ? -22.703 -11.07 -1.699 1 90.81 168 SER B N 1
ATOM 2741 C CA . SER B 1 168 ? -23.578 -12.234 -1.705 1 90.81 168 SER B CA 1
ATOM 2742 C C . SER B 1 168 ? -25 -11.859 -2.131 1 90.81 168 SER B C 1
ATOM 2744 O O . SER B 1 168 ? -25.781 -12.734 -2.512 1 90.81 168 SER B O 1
ATOM 2746 N N . ARG B 1 169 ? -25.25 -10.586 -2.076 1 91.38 169 ARG B N 1
ATOM 2747 C CA . ARG B 1 169 ? -26.578 -10.117 -2.459 1 91.38 169 ARG B CA 1
ATOM 2748 C C . ARG B 1 169 ? -26.578 -9.578 -3.885 1 91.38 169 ARG B C 1
ATOM 2750 O O . ARG B 1 169 ? -27.641 -9.211 -4.414 1 91.38 169 ARG B O 1
ATOM 2757 N N . ASP B 1 170 ? -25.438 -9.484 -4.469 1 93.38 170 ASP B N 1
ATOM 2758 C CA . ASP B 1 170 ? -25.281 -8.953 -5.82 1 93.38 170 ASP B CA 1
ATOM 2759 C C . ASP B 1 170 ? -25.141 -10.078 -6.84 1 93.38 170 ASP B C 1
ATOM 2761 O O . ASP B 1 170 ? -24.016 -10.547 -7.098 1 93.38 170 ASP B O 1
ATOM 2765 N N . ARG B 1 171 ? -26.188 -10.445 -7.492 1 94.38 171 ARG B N 1
ATOM 2766 C CA . ARG B 1 171 ? -26.203 -11.57 -8.422 1 94.38 171 ARG B CA 1
ATOM 2767 C C . ARG B 1 171 ? -25.266 -11.32 -9.594 1 94.38 171 ARG B C 1
ATOM 2769 O O . ARG B 1 171 ? -24.625 -12.25 -10.102 1 94.38 171 ARG B O 1
ATOM 2776 N N . ALA B 1 172 ? -25.266 -10.102 -9.992 1 95.81 172 ALA B N 1
ATOM 2777 C CA . ALA B 1 172 ? -24.375 -9.766 -11.102 1 95.81 172 ALA B CA 1
ATOM 2778 C C . ALA B 1 172 ? -22.906 -10 -10.727 1 95.81 172 ALA B C 1
ATOM 2780 O O . ALA B 1 172 ? -22.141 -10.539 -11.523 1 95.81 172 ALA B O 1
ATOM 2781 N N . ALA B 1 173 ? -22.516 -9.57 -9.57 1 96.25 173 ALA B N 1
ATOM 2782 C CA . ALA B 1 173 ? -21.156 -9.789 -9.078 1 96.25 173 ALA B CA 1
ATOM 2783 C C . ALA B 1 173 ? -20.859 -11.281 -8.945 1 96.25 173 ALA B C 1
ATOM 2785 O O . ALA B 1 173 ? -19.781 -11.742 -9.336 1 96.25 173 ALA B O 1
ATOM 2786 N N . GLU B 1 174 ? -21.766 -12 -8.422 1 97 174 GLU B N 1
ATOM 2787 C CA . GLU B 1 174 ? -21.594 -13.445 -8.281 1 97 174 GLU B CA 1
ATOM 2788 C C . GLU B 1 174 ? -21.406 -14.109 -9.641 1 97 174 GLU B C 1
ATOM 2790 O O . GLU B 1 174 ? -20.5 -14.938 -9.805 1 97 174 GLU B O 1
ATOM 2795 N N . ASN B 1 175 ? -22.234 -13.742 -10.57 1 97.5 175 ASN B N 1
ATOM 2796 C CA . ASN B 1 175 ? -22.125 -14.312 -11.914 1 97.5 175 ASN B CA 1
ATOM 2797 C C . ASN B 1 175 ? -20.781 -13.977 -12.562 1 97.5 175 ASN B C 1
ATOM 2799 O O . ASN B 1 175 ? -20.203 -14.812 -13.25 1 97.5 175 ASN B O 1
ATOM 2803 N N . ALA B 1 176 ? -20.375 -12.812 -12.344 1 97.62 176 ALA B N 1
ATOM 2804 C CA . ALA B 1 176 ? -19.094 -12.391 -12.906 1 97.62 176 ALA B CA 1
ATOM 2805 C C . ALA B 1 176 ? -17.953 -13.25 -12.367 1 97.62 176 ALA B C 1
ATOM 2807 O O . ALA B 1 176 ? -17.047 -13.633 -13.117 1 97.62 176 ALA B O 1
ATOM 2808 N N . VAL B 1 177 ? -17.984 -13.539 -11.102 1 98 177 VAL B N 1
ATOM 2809 C CA . VAL B 1 177 ? -16.938 -14.359 -10.492 1 98 177 VAL B CA 1
ATOM 2810 C C . VAL B 1 177 ? -17.047 -15.789 -11.008 1 98 177 VAL B C 1
ATOM 2812 O O . VAL B 1 177 ? -16.031 -16.438 -11.297 1 98 177 VAL B O 1
ATOM 2815 N N . ARG B 1 178 ? -18.25 -16.312 -11.148 1 96.75 178 ARG B N 1
ATOM 2816 C CA . ARG B 1 178 ? -18.438 -17.656 -11.711 1 96.75 178 ARG B CA 1
ATOM 2817 C C . ARG B 1 178 ? -17.891 -17.734 -13.133 1 96.75 178 ARG B C 1
ATOM 2819 O O . ARG B 1 178 ? -17.234 -18.719 -13.5 1 96.75 178 ARG B O 1
ATOM 2826 N N . ASP B 1 179 ? -18.25 -16.719 -13.867 1 97 179 ASP B N 1
ATOM 2827 C CA . ASP B 1 179 ? -17.75 -16.656 -15.242 1 97 179 ASP B CA 1
ATOM 2828 C C . ASP B 1 179 ? -16.234 -16.625 -15.281 1 97 179 ASP B C 1
ATOM 2830 O O . ASP B 1 179 ? -15.617 -17.266 -16.141 1 97 179 ASP B O 1
ATOM 2834 N N . LEU B 1 180 ? -15.648 -15.883 -14.367 1 97.31 180 LEU B N 1
ATOM 2835 C CA . LEU B 1 180 ? -14.188 -15.82 -14.266 1 97.31 180 LEU B CA 1
ATOM 2836 C C . LEU B 1 180 ? -13.609 -17.203 -13.984 1 97.31 180 LEU B C 1
ATOM 2838 O O . LEU B 1 180 ? -12.625 -17.609 -14.609 1 97.31 180 LEU B O 1
ATOM 2842 N N . ALA B 1 181 ? -14.164 -17.906 -13.055 1 96.06 181 ALA B N 1
ATOM 2843 C CA . ALA B 1 181 ? -13.734 -19.266 -12.727 1 96.06 181 ALA B CA 1
ATOM 2844 C C . ALA B 1 181 ? -13.867 -20.188 -13.93 1 96.06 181 ALA B C 1
ATOM 2846 O O . ALA B 1 181 ? -12.984 -21 -14.203 1 96.06 181 ALA B O 1
ATOM 2847 N N . GLY B 1 182 ? -14.984 -20.062 -14.586 1 94.06 182 GLY B N 1
ATOM 2848 C CA . GLY B 1 182 ? -15.195 -20.859 -15.789 1 94.06 182 GLY B CA 1
ATOM 2849 C C . GLY B 1 182 ? -14.156 -20.609 -16.859 1 94.06 182 GLY B C 1
ATOM 2850 O O . GLY B 1 182 ? -13.703 -21.562 -17.516 1 94.06 182 GLY B O 1
ATOM 2851 N N . CYS B 1 183 ? -13.805 -19.406 -17.047 1 93.19 183 CYS B N 1
ATOM 2852 C CA . CYS B 1 183 ? -12.828 -19.016 -18.062 1 93.19 183 CYS B CA 1
ATOM 2853 C C . CYS B 1 183 ? -11.453 -19.578 -17.734 1 93.19 183 CYS B C 1
ATOM 2855 O O . CYS B 1 183 ? -10.625 -19.766 -18.625 1 93.19 183 CYS B O 1
ATOM 2857 N N . SER B 1 184 ? -11.156 -19.812 -16.453 1 92.94 184 SER B N 1
ATOM 2858 C CA . SER B 1 184 ? -9.844 -20.297 -16.031 1 92.94 184 SER B CA 1
ATOM 2859 C C . SER B 1 184 ? -9.594 -21.719 -16.547 1 92.94 184 SER B C 1
ATOM 2861 O O . SER B 1 184 ? -8.453 -22.109 -16.781 1 92.94 184 SER B O 1
ATOM 2863 N N . GLY B 1 185 ? -10.664 -22.5 -16.641 1 89.62 185 GLY B N 1
ATOM 2864 C CA . GLY B 1 185 ? -10.562 -23.875 -17.078 1 89.62 185 GLY B CA 1
ATOM 2865 C C . GLY B 1 185 ? -9.969 -24.797 -16.031 1 89.62 185 GLY B C 1
ATOM 2866 O O . GLY B 1 185 ? -9.539 -25.922 -16.344 1 89.62 185 GLY B O 1
ATOM 2867 N N . TRP B 1 186 ? -9.844 -24.312 -14.898 1 91.12 186 TRP B N 1
ATOM 2868 C CA . TRP B 1 186 ? -9.219 -25.109 -13.859 1 91.12 186 TRP B CA 1
ATOM 2869 C C . TRP B 1 186 ? -10.203 -26.109 -13.266 1 91.12 186 TRP B C 1
ATOM 2871 O O . TRP B 1 186 ? -11.406 -25.844 -13.211 1 91.12 186 TRP B O 1
#

Foldseek 3Di:
DAAAAQEEAELDPLFQQLVLSQLLQVLAPDHDDYHYLNVWDFDADPPPCPLLVALDDDVDDTSLVVVLVSLLRHQEYEYGAEFDPLEGPPSVVRSLRRCVSLVSCVVVVVDDADAAHEYEYEYEYQADDDPRSCVVYVVSVQVSSVSSRYDYPYYHYHYNGDDRCSCVVDVVNSVVSSVVSVVNND/DAAAAQEEAELDPLFQQLVLSQLLQVLAPDHDDYHYLNVWDFDADPPPCPLLVALDDDVDDTRLVVVLVSLLRHQEYEYTAEFDPLEGPPSVVRSLRSCVSLVSCVVVVVDDADAAHEYEYEYEYQADDDPRSHVVYVVSVQVSSVSSRYDYPYYHYHYNGDDRCSCVVDVVNSVVSSVVSVVNND

Radius of gyration: 20.77 Å; Cα contacts (8 Å, |Δi|>4): 764; chains: 2; bounding box: 52×62×39 Å

Solvent-accessible surface area (backbone atoms only — not comparable to full-atom values): 19409 Å² total; per-residue (Å²): 129,59,54,60,42,38,30,17,42,36,58,37,82,76,21,41,29,44,49,50,31,46,49,29,26,65,51,29,79,63,74,53,72,64,42,54,51,63,81,40,60,71,70,60,55,46,71,81,58,65,17,70,77,74,22,48,68,79,95,58,91,48,39,50,56,56,50,50,54,48,54,69,54,30,55,27,37,36,42,17,23,45,55,43,70,39,25,60,38,26,64,45,41,12,48,54,49,50,42,51,16,54,45,34,14,38,76,70,62,75,40,75,86,62,77,73,31,49,24,36,39,39,40,38,24,43,58,74,72,64,97,58,51,56,62,22,35,49,61,27,50,50,55,54,37,44,66,66,25,33,41,78,73,50,73,45,82,44,60,53,42,65,52,50,58,38,43,86,70,29,64,68,59,48,48,52,42,42,51,51,28,55,71,66,70,80,130,62,54,61,44,37,30,17,43,36,59,36,84,77,22,40,29,43,50,51,31,46,49,28,26,66,53,28,78,62,76,55,73,64,42,55,50,61,81,40,60,70,72,60,56,46,69,80,60,65,16,70,78,75,22,47,66,79,95,58,90,46,37,50,56,57,50,51,54,48,55,69,54,29,57,28,39,37,42,17,21,44,52,43,71,38,26,60,38,27,64,47,42,12,47,54,49,50,41,50,16,54,44,33,16,38,75,71,63,75,40,76,87,64,76,72,31,50,23,36,38,39,40,36,23,43,57,75,74,65,98,59,51,56,62,23,35,51,60,27,51,51,56,54,36,44,66,66,26,33,42,78,72,50,73,45,82,44,60,53,42,63,53,51,58,38,42,86,69,30,64,68,61,47,50,52,41,41,50,50,27,56,72,65,70,81

InterPro domains:
  IPR005025 NADPH-dependent FMN reductase-like domain [PF03358] (7-109)
  IPR029039 Flavoprotein-like superfamily [G3DSA:3.40.50.360] (4-182)
  IPR029039 Flavoprotein-like superfamily [SSF52218] (5-181)
  IPR050104 FMN-dependent NADH:quinone oxidoreductase, azoreductase type 1 [PTHR43741] (5-177)

Nearest PDB structures (foldseek):
  1rli-assembly1_C  TM=7.185E-01  e=2.981E-08  Bacillus subtilis
  1rli-assembly1_D  TM=7.117E-01  e=7.029E-08  Bacillus subtilis
  2oys-assembly1_A  TM=7.592E-01  e=1.331E-06  Streptococcus pneumoniae TIGR4
  5mji-assembly1_A  TM=6.506E-01  e=6.002E-07  Streptomyces davaonensis JCM 4913
  3fvw-assembly2_B  TM=6.114E-01  e=3.222E-05  Streptococcus mutan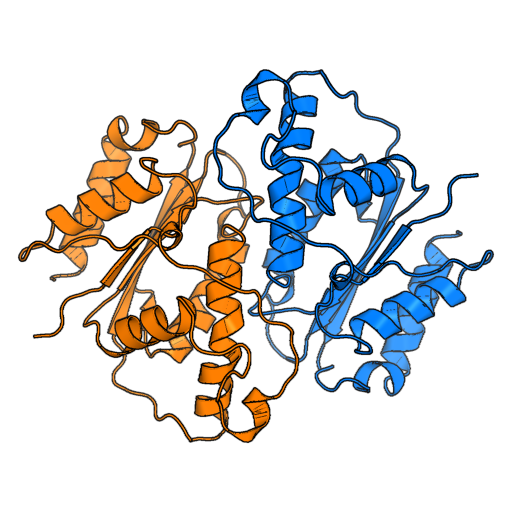s